Protein AF-A0AAU5CAJ8-F1 (afdb_monomer)

Mean predicted aligned error: 15.19 Å

Foldseek 3Di:
DDDPDDDPPPPPPDPDDDDDPVCVVVVVVVPCVPCVVPNVVVVVVVCVVVVVVVVVVVVVVVVVVVVVVVVVVVVVVDDDDDDPCPVPPPPVPVDPDPCVLVVVLVVLLVVLQVVLQVQLLVCQVVCLVVVQVVQVVVCVVVVHDRDDDPCSVCSSVVSNVVSNVVSNVVSNVVSPQDPVNVVVD

Sequence (185 aa):
MVRLRRGRHNARSIPVTRFSVRDVPAESSAGMPQRPARSLPTSMGTVLGVGTFVAVLGLTSTASSQTDKRFSALSATEVTIEDVARDHNEFGDLAFPADGEQARGRHITTQFLTESATLGALGGLVGTSLGAPTVVGVAIARDWTPVIHSMTVTTPAIGLATGLPAGLYPAWRASRITPVEALRR

Radius of gyration: 33.34 Å; Cα contacts (8 Å, |Δi|>4): 72; chains: 1; bounding box: 119×42×75 Å

Secondary structure (DSSP, 8-state):
--------------------TTTHHHHHHHHTTS-HHHHHHHHHHHHHHHHHHHHHHHHHHHHHHHHHHHHHHHHTT-------GGG--S-TT-PPPTTHHHHHHHHHHHHHHHHHHHHHHHHHHHHHHHHHHHHHHHHHHTT------GGGGGHHHHHHHHH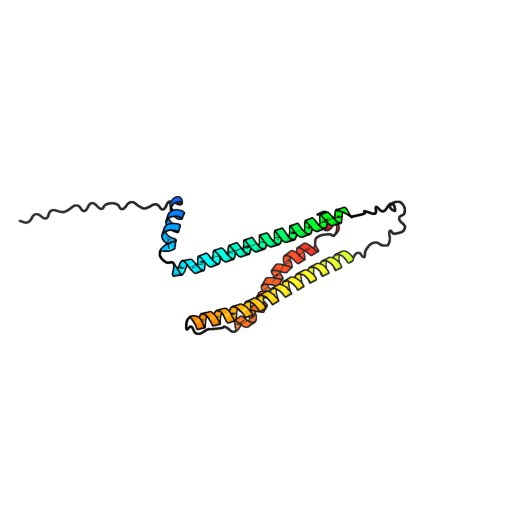HHHHHHHHHHHTT--HHHHH--

Structure (mmCIF, N/CA/C/O backbone):
data_AF-A0AAU5CAJ8-F1
#
_entry.id   AF-A0AAU5CAJ8-F1
#
loop_
_atom_site.group_PDB
_atom_site.id
_atom_site.type_symbol
_atom_site.label_atom_id
_atom_site.label_alt_id
_atom_site.label_comp_id
_atom_site.label_asym_id
_atom_site.label_entity_id
_atom_site.label_seq_id
_atom_site.pdbx_PDB_ins_code
_atom_site.Cartn_x
_atom_site.Cartn_y
_atom_site.Cartn_z
_atom_site.occupancy
_atom_site.B_iso_or_equiv
_atom_site.auth_seq_id
_atom_site.auth_comp_id
_atom_site.auth_asym_id
_atom_site.auth_atom_id
_atom_site.pdbx_PDB_model_num
ATOM 1 N N . MET A 1 1 ? 84.388 -21.400 -29.145 1.00 44.56 1 MET A N 1
ATOM 2 C CA . MET A 1 1 ? 84.115 -21.821 -27.752 1.00 44.56 1 MET A CA 1
ATOM 3 C C . MET A 1 1 ? 83.351 -20.684 -27.064 1.00 44.56 1 MET A C 1
ATOM 5 O O . MET A 1 1 ? 83.967 -19.721 -26.635 1.00 44.56 1 MET A O 1
ATOM 9 N N . VAL A 1 2 ? 82.011 -20.705 -27.090 1.00 51.38 2 VAL A N 1
ATOM 10 C CA . VAL A 1 2 ? 81.151 -19.592 -26.625 1.00 51.38 2 VAL A CA 1
ATOM 11 C C . VAL A 1 2 ? 80.458 -20.012 -25.331 1.00 51.38 2 VAL A C 1
ATOM 13 O O . VAL A 1 2 ? 79.707 -20.983 -25.302 1.00 51.38 2 VAL A O 1
ATOM 16 N N . ARG A 1 3 ? 80.760 -19.310 -24.236 1.00 50.97 3 ARG A N 1
ATOM 17 C CA . ARG A 1 3 ? 80.285 -19.618 -22.882 1.00 50.97 3 ARG A CA 1
ATOM 18 C C . ARG A 1 3 ? 78.906 -18.976 -22.679 1.00 50.97 3 ARG A C 1
ATOM 20 O O . ARG A 1 3 ? 78.813 -17.780 -22.419 1.00 50.97 3 ARG A O 1
ATOM 27 N N . LEU A 1 4 ? 77.832 -19.758 -22.812 1.00 59.97 4 LEU A N 1
ATOM 28 C CA . LEU A 1 4 ? 76.469 -19.307 -22.507 1.00 59.97 4 LEU A CA 1
ATOM 29 C C . LEU A 1 4 ? 76.320 -19.081 -20.996 1.00 59.97 4 LEU A C 1
ATOM 31 O O . LEU A 1 4 ? 76.239 -20.015 -20.197 1.00 59.97 4 LEU A O 1
ATOM 35 N N . ARG A 1 5 ? 76.299 -17.809 -20.601 1.00 59.56 5 ARG A N 1
ATOM 36 C CA . ARG A 1 5 ? 76.029 -17.350 -19.238 1.00 59.56 5 ARG A CA 1
ATOM 37 C C . ARG A 1 5 ? 74.528 -17.499 -18.963 1.00 59.56 5 ARG A C 1
ATOM 39 O O . ARG A 1 5 ? 73.734 -16.654 -19.361 1.00 59.56 5 ARG A O 1
ATOM 46 N N . ARG A 1 6 ? 74.139 -18.587 -18.289 1.00 59.56 6 ARG A N 1
ATOM 47 C CA . ARG A 1 6 ? 72.779 -18.805 -17.760 1.00 59.56 6 ARG A CA 1
ATOM 48 C C . ARG A 1 6 ? 72.435 -17.684 -16.772 1.00 59.56 6 ARG A C 1
ATOM 50 O O . ARG A 1 6 ? 72.898 -17.685 -15.633 1.00 59.56 6 ARG A O 1
ATOM 57 N N . GLY A 1 7 ? 71.637 -16.717 -17.217 1.00 55.34 7 GLY A N 1
ATOM 58 C CA . GLY A 1 7 ? 71.008 -15.735 -16.343 1.00 55.34 7 GLY A CA 1
ATOM 59 C C . GLY A 1 7 ? 69.962 -16.426 -15.473 1.00 55.34 7 GLY A C 1
ATOM 60 O O . GLY A 1 7 ? 68.954 -16.911 -15.978 1.00 55.34 7 GLY A O 1
ATOM 61 N N . ARG A 1 8 ? 70.207 -16.496 -14.160 1.00 59.31 8 ARG A N 1
ATOM 62 C CA . ARG A 1 8 ? 69.175 -16.820 -13.166 1.00 59.31 8 ARG A CA 1
ATOM 63 C C . ARG A 1 8 ? 68.131 -15.705 -13.206 1.00 59.31 8 ARG A C 1
ATOM 65 O O . ARG A 1 8 ? 68.345 -14.645 -12.624 1.00 59.31 8 ARG A O 1
ATOM 72 N N . HIS A 1 9 ? 67.013 -15.937 -13.886 1.00 58.59 9 HIS A N 1
ATOM 73 C CA . HIS A 1 9 ? 65.816 -15.129 -13.693 1.00 58.59 9 HIS A CA 1
ATOM 74 C C . HIS A 1 9 ? 65.295 -15.410 -12.281 1.00 58.59 9 HIS A C 1
ATOM 76 O O . HIS A 1 9 ? 64.652 -16.425 -12.029 1.00 58.59 9 HIS A O 1
ATOM 82 N N . ASN A 1 10 ? 65.635 -14.527 -11.339 1.00 59.72 10 ASN A N 1
ATOM 83 C CA . ASN A 1 10 ? 64.954 -14.443 -10.053 1.00 59.72 10 ASN A CA 1
ATOM 84 C C . ASN A 1 10 ? 63.473 -14.178 -10.347 1.00 59.72 10 ASN A C 1
ATOM 86 O O . ASN A 1 10 ? 63.112 -13.066 -10.737 1.00 59.72 10 ASN A O 1
ATOM 90 N N . ALA A 1 11 ? 62.630 -15.195 -10.182 1.00 63.66 11 ALA A N 1
ATOM 91 C CA . ALA A 1 11 ? 61.189 -15.021 -10.128 1.00 63.66 11 ALA A CA 1
ATOM 92 C C . ALA A 1 11 ? 60.887 -14.129 -8.915 1.00 63.66 11 ALA A C 1
ATOM 94 O O . ALA A 1 11 ? 60.880 -14.593 -7.777 1.00 63.66 11 ALA A O 1
ATOM 95 N N . ARG A 1 12 ? 60.735 -12.818 -9.144 1.00 64.44 12 ARG A N 1
ATOM 96 C CA . ARG A 1 12 ? 60.219 -11.896 -8.130 1.00 64.44 12 ARG A CA 1
ATOM 97 C C . ARG A 1 12 ? 58.804 -12.365 -7.809 1.00 64.44 12 ARG A C 1
ATOM 99 O O . ARG A 1 12 ? 57.924 -12.276 -8.661 1.00 64.44 12 ARG A O 1
ATOM 106 N N . SER A 1 13 ? 58.609 -12.906 -6.613 1.00 64.56 13 SER A N 1
ATOM 107 C CA . SER A 1 13 ? 57.291 -13.216 -6.078 1.00 64.56 13 SER A CA 1
ATOM 108 C C . SER A 1 13 ? 56.479 -11.923 -6.034 1.00 64.56 13 SER A C 1
ATOM 110 O O . SER A 1 13 ? 56.828 -10.976 -5.330 1.00 64.56 13 SER A O 1
ATOM 112 N N . ILE A 1 14 ? 55.423 -11.855 -6.840 1.00 69.06 14 ILE A N 1
ATOM 113 C CA . ILE A 1 14 ? 54.468 -10.749 -6.791 1.00 69.06 14 ILE A CA 1
ATOM 114 C C . ILE A 1 14 ? 53.755 -10.869 -5.434 1.00 69.06 14 ILE A C 1
ATOM 116 O O . ILE A 1 14 ? 53.220 -11.944 -5.143 1.00 69.06 14 ILE A O 1
ATOM 120 N N . PRO A 1 15 ? 53.787 -9.841 -4.567 1.00 70.94 15 PRO A N 1
ATOM 121 C CA . PRO A 1 15 ? 53.103 -9.903 -3.283 1.00 70.94 15 PRO A CA 1
ATOM 122 C C . PRO A 1 15 ? 51.604 -10.111 -3.516 1.00 70.94 15 PRO A C 1
ATOM 124 O O . PRO A 1 15 ? 50.990 -9.439 -4.341 1.00 70.94 15 PRO A O 1
ATOM 127 N N . VAL A 1 16 ? 51.022 -11.076 -2.805 1.00 70.69 16 VAL A N 1
ATOM 128 C CA . VAL A 1 16 ? 49.598 -11.408 -2.907 1.00 70.69 16 VAL A CA 1
ATOM 129 C C . VAL A 1 16 ? 48.808 -10.275 -2.251 1.00 70.69 16 VAL A C 1
ATOM 131 O O . VAL A 1 16 ? 48.812 -10.154 -1.025 1.00 70.69 16 VAL A O 1
ATOM 134 N N . THR A 1 17 ? 48.178 -9.412 -3.050 1.00 74.00 17 THR A N 1
ATOM 135 C CA . THR A 1 17 ? 47.371 -8.294 -2.546 1.00 74.00 17 THR A CA 1
ATOM 136 C C . THR A 1 17 ? 46.183 -8.846 -1.764 1.00 74.00 17 THR A C 1
ATOM 138 O O . THR A 1 17 ? 45.262 -9.429 -2.333 1.00 74.00 17 THR A O 1
ATOM 141 N N . ARG A 1 18 ? 46.210 -8.698 -0.438 1.00 79.19 18 ARG A N 1
ATOM 142 C CA . ARG A 1 18 ? 45.073 -9.032 0.420 1.00 79.19 18 ARG A CA 1
ATOM 143 C C . ARG A 1 18 ? 44.169 -7.809 0.469 1.00 79.19 18 ARG A C 1
ATOM 145 O O . ARG A 1 18 ? 44.523 -6.834 1.119 1.00 79.19 18 ARG A O 1
ATOM 152 N N . PHE A 1 19 ? 43.035 -7.864 -0.228 1.00 68.81 19 PHE A N 1
ATOM 153 C CA . PHE A 1 19 ? 41.982 -6.855 -0.108 1.00 68.81 19 PHE A CA 1
ATOM 154 C C . PHE A 1 19 ? 41.551 -6.770 1.360 1.00 68.81 19 PHE A C 1
ATOM 156 O O . PHE A 1 19 ? 40.964 -7.715 1.896 1.00 68.81 19 PHE A O 1
ATOM 163 N N . SER A 1 20 ? 41.882 -5.669 2.031 1.00 81.75 20 SER A N 1
ATOM 164 C CA . SER A 1 20 ? 41.372 -5.401 3.369 1.00 81.75 20 SER A CA 1
ATOM 165 C C . SER A 1 20 ? 39.963 -4.839 3.242 1.00 81.75 20 SER A C 1
ATOM 167 O O . SER A 1 20 ? 39.689 -4.002 2.385 1.00 81.75 20 SER A O 1
ATOM 169 N N . VAL A 1 21 ? 39.058 -5.240 4.136 1.00 81.56 21 VAL A N 1
ATOM 170 C CA . VAL A 1 21 ? 37.679 -4.710 4.176 1.00 81.56 21 VAL A CA 1
ATOM 171 C C . VAL A 1 21 ? 37.672 -3.183 4.368 1.00 81.56 21 VAL A C 1
ATOM 173 O O . VAL A 1 21 ? 36.720 -2.502 4.002 1.00 81.56 21 VAL A O 1
ATOM 176 N N . ARG A 1 22 ? 38.769 -2.635 4.906 1.00 82.12 22 ARG A N 1
ATOM 177 C CA . ARG A 1 22 ? 38.989 -1.197 5.097 1.00 82.12 22 ARG A CA 1
ATOM 178 C C . ARG A 1 22 ? 39.313 -0.439 3.808 1.00 82.12 22 ARG A C 1
ATOM 180 O O . ARG A 1 22 ? 39.120 0.770 3.788 1.00 82.12 22 ARG A O 1
ATOM 187 N N . ASP A 1 23 ? 39.741 -1.127 2.753 1.00 83.06 23 ASP A N 1
ATOM 188 C CA . ASP A 1 23 ? 40.10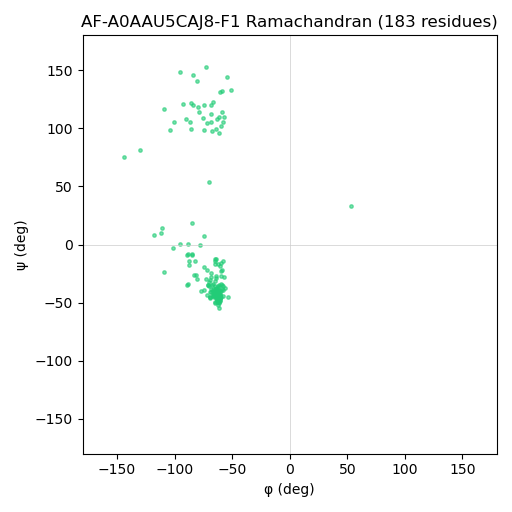4 -0.499 1.476 1.00 83.06 23 ASP A CA 1
ATOM 189 C C . ASP A 1 23 ? 38.879 -0.346 0.559 1.00 83.06 23 ASP A C 1
ATOM 191 O O . ASP A 1 23 ? 38.863 0.486 -0.344 1.00 83.06 23 ASP A O 1
ATOM 195 N N . VAL A 1 24 ? 37.803 -1.089 0.846 1.00 83.19 24 VAL A N 1
ATOM 196 C CA . VAL A 1 24 ? 36.552 -1.104 0.072 1.00 83.19 24 VAL A CA 1
ATOM 197 C C . VAL A 1 24 ? 35.947 0.294 -0.135 1.00 83.19 24 VAL A C 1
ATOM 199 O O . VAL A 1 24 ? 35.573 0.593 -1.271 1.00 83.19 24 VAL A O 1
ATOM 202 N N . PRO A 1 25 ? 35.847 1.187 0.873 1.00 82.69 25 PRO A N 1
ATOM 203 C CA . PRO A 1 25 ? 35.251 2.512 0.676 1.00 82.69 25 PRO A CA 1
ATOM 204 C C . PRO A 1 25 ? 36.111 3.420 -0.216 1.00 82.69 25 PRO A C 1
ATOM 206 O O . PRO A 1 25 ? 35.589 4.161 -1.054 1.00 82.69 25 PRO A O 1
ATOM 209 N N . ALA A 1 26 ? 37.435 3.343 -0.062 1.00 79.12 26 ALA A N 1
ATOM 210 C CA . ALA A 1 26 ? 38.382 4.127 -0.849 1.00 79.12 26 ALA A CA 1
ATOM 211 C C . ALA A 1 26 ? 38.394 3.661 -2.315 1.00 79.12 26 ALA A C 1
ATOM 213 O O . ALA A 1 26 ? 38.260 4.480 -3.221 1.00 79.12 26 ALA A O 1
ATOM 214 N N . GLU A 1 27 ? 38.430 2.348 -2.548 1.00 79.44 27 GLU A N 1
ATOM 215 C CA . GLU A 1 27 ? 38.362 1.750 -3.887 1.00 79.44 27 GLU A CA 1
ATOM 216 C C . GLU A 1 27 ? 37.016 2.056 -4.581 1.00 79.44 27 GLU A C 1
ATOM 218 O O . GLU A 1 27 ? 36.973 2.427 -5.756 1.00 79.44 27 GLU A O 1
ATOM 223 N N . SER A 1 28 ? 35.902 1.981 -3.840 1.00 76.50 28 SER A N 1
ATOM 224 C CA . SER A 1 28 ? 34.553 2.244 -4.372 1.00 76.50 28 SER A CA 1
ATOM 225 C C . SER A 1 28 ? 34.370 3.702 -4.805 1.00 76.50 28 SER A C 1
ATOM 227 O O . SER A 1 28 ? 33.784 3.968 -5.855 1.00 76.50 28 SER A O 1
ATOM 229 N N . SER A 1 29 ? 34.892 4.653 -4.022 1.00 74.88 29 SER A N 1
ATOM 230 C CA . SER A 1 29 ? 34.835 6.085 -4.355 1.00 74.88 29 SER A CA 1
ATOM 231 C C . SER A 1 29 ? 35.755 6.456 -5.522 1.00 74.88 29 SER A C 1
ATOM 233 O O . SER A 1 29 ? 35.377 7.279 -6.357 1.00 74.88 29 SER A O 1
ATOM 235 N N . ALA A 1 30 ? 36.913 5.799 -5.640 1.00 74.12 30 ALA A N 1
ATOM 236 C CA . ALA A 1 30 ? 37.851 6.001 -6.741 1.00 74.12 30 ALA A CA 1
ATOM 237 C C . ALA A 1 30 ? 37.370 5.395 -8.078 1.00 74.12 30 ALA A C 1
ATOM 239 O O . ALA A 1 30 ? 37.698 5.923 -9.144 1.00 74.12 30 ALA A O 1
ATOM 240 N N . GLY A 1 31 ? 36.578 4.316 -8.047 1.00 66.56 31 GLY A N 1
ATOM 241 C CA . GLY A 1 31 ? 36.029 3.664 -9.246 1.00 66.56 31 GLY A CA 1
ATOM 242 C C . GLY A 1 31 ? 34.771 4.329 -9.827 1.00 66.56 31 GLY A C 1
ATOM 243 O O . GLY A 1 31 ? 34.526 4.253 -11.034 1.00 66.56 31 GLY A O 1
ATOM 244 N N . MET A 1 32 ? 33.991 5.031 -8.997 1.00 69.12 32 MET A N 1
ATOM 245 C CA . MET A 1 32 ? 32.704 5.647 -9.364 1.00 69.12 32 MET A CA 1
ATOM 246 C C . MET A 1 32 ? 32.742 6.627 -10.567 1.00 69.12 32 MET A C 1
ATOM 248 O O . MET A 1 32 ? 31.792 6.614 -11.359 1.00 69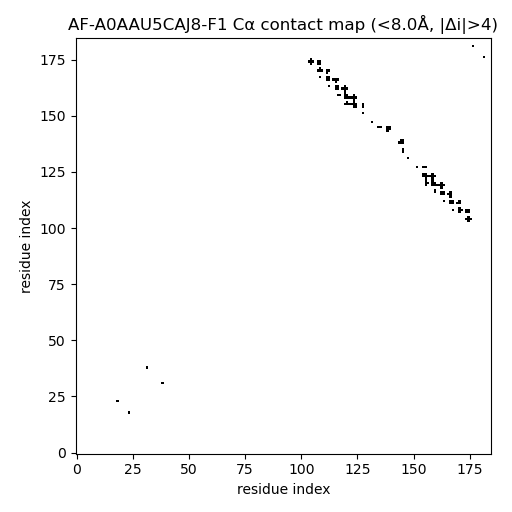.12 32 MET A O 1
ATOM 252 N N . PRO A 1 33 ? 33.795 7.454 -10.771 1.00 71.38 33 PRO A N 1
ATOM 253 C CA . PRO A 1 33 ? 33.840 8.412 -11.875 1.00 71.38 33 PRO A CA 1
ATOM 254 C C . PRO A 1 33 ? 34.348 7.832 -13.203 1.00 71.38 33 PRO A C 1
ATOM 256 O O . PRO A 1 33 ? 34.248 8.502 -14.228 1.00 71.38 33 PRO A O 1
ATOM 259 N N . GLN A 1 34 ? 34.870 6.600 -13.238 1.00 73.81 34 GLN A N 1
ATOM 260 C CA . GLN A 1 34 ? 35.554 6.084 -14.434 1.00 73.81 34 GLN A CA 1
ATOM 261 C C . GLN A 1 34 ? 34.605 5.759 -15.605 1.00 73.81 34 GLN A C 1
ATOM 263 O O . GLN A 1 34 ? 35.049 5.722 -16.753 1.00 73.81 34 GLN A O 1
ATOM 268 N N . ARG A 1 35 ? 33.303 5.525 -15.355 1.00 71.38 35 ARG A N 1
ATOM 269 C CA . ARG A 1 35 ? 32.281 5.262 -16.397 1.00 71.38 35 ARG A CA 1
ATOM 270 C C . ARG A 1 35 ? 30.910 5.877 -16.036 1.00 71.38 35 ARG A C 1
ATOM 272 O O . ARG A 1 35 ? 29.985 5.142 -15.681 1.00 71.38 35 ARG A O 1
ATOM 279 N N . PRO A 1 36 ? 30.745 7.209 -16.168 1.00 70.25 36 PRO A N 1
ATOM 280 C CA . PRO A 1 36 ? 29.585 7.952 -15.650 1.00 70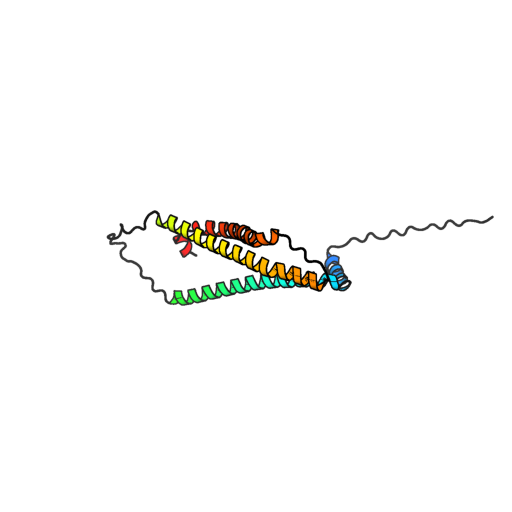.25 36 PRO A CA 1
ATOM 281 C C . PRO A 1 36 ? 28.250 7.565 -16.304 1.00 70.25 36 PRO A C 1
ATOM 283 O O . PRO A 1 36 ? 27.200 7.626 -15.671 1.00 70.25 36 PRO A O 1
ATOM 286 N N . ALA A 1 37 ? 28.277 7.087 -17.550 1.00 77.69 37 ALA A N 1
ATOM 287 C CA . ALA A 1 37 ? 27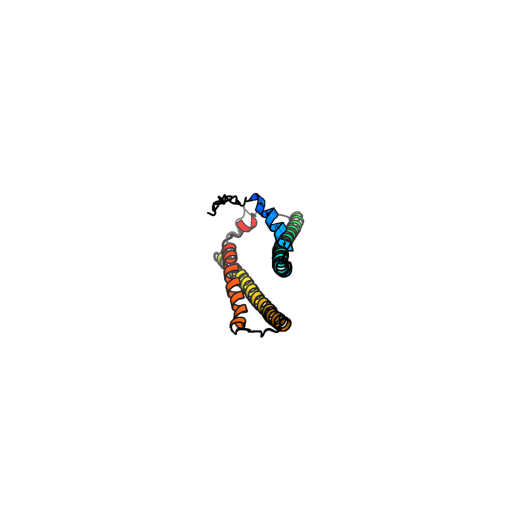.068 6.728 -18.291 1.00 77.69 37 ALA A CA 1
ATOM 288 C C . ALA A 1 37 ? 26.284 5.537 -17.696 1.00 77.69 37 ALA A C 1
ATOM 290 O O . ALA A 1 37 ? 25.123 5.349 -18.049 1.00 77.69 37 ALA A O 1
ATOM 291 N N . ARG A 1 38 ? 26.889 4.721 -16.815 1.00 72.44 38 ARG A N 1
ATOM 292 C CA . ARG A 1 38 ? 26.227 3.550 -16.197 1.00 72.44 38 ARG A CA 1
ATOM 293 C C . ARG A 1 38 ? 25.914 3.716 -14.710 1.00 72.44 38 ARG A C 1
ATOM 295 O O . ARG A 1 38 ? 25.019 3.039 -14.220 1.00 72.44 38 ARG A O 1
ATOM 302 N N . SER A 1 39 ? 26.619 4.592 -13.995 1.00 80.62 39 SER A N 1
ATOM 303 C CA . SER A 1 39 ? 26.399 4.823 -12.560 1.00 80.62 39 SER A CA 1
ATOM 304 C C . SER A 1 39 ? 25.257 5.805 -12.277 1.00 80.62 39 SER A C 1
ATOM 306 O O . SER A 1 39 ? 24.619 5.690 -11.233 1.00 80.62 39 SER A O 1
ATOM 308 N N . LEU A 1 40 ? 24.958 6.715 -13.213 1.00 84.00 40 LEU A N 1
ATOM 309 C CA . LEU A 1 40 ? 23.907 7.732 -13.067 1.00 84.00 40 LEU A CA 1
ATOM 310 C C . LEU A 1 40 ? 22.484 7.165 -12.889 1.00 84.00 40 LEU A C 1
ATOM 312 O O . LEU A 1 40 ? 21.791 7.613 -11.977 1.00 84.00 40 LEU A O 1
ATOM 316 N N . PRO A 1 41 ? 22.016 6.177 -13.680 1.00 85.12 41 PRO A N 1
ATOM 317 C CA . PRO A 1 41 ? 20.661 5.646 -13.508 1.00 85.12 41 PRO A CA 1
ATOM 318 C C . PRO A 1 41 ? 20.474 4.937 -12.161 1.00 85.12 41 PRO A C 1
ATOM 320 O O . PRO A 1 41 ? 19.438 5.085 -11.515 1.00 85.12 41 PRO A O 1
ATOM 323 N N . THR A 1 42 ? 21.494 4.204 -11.707 1.00 85.00 42 THR A N 1
ATOM 324 C CA . THR A 1 42 ? 21.452 3.465 -10.440 1.00 85.00 42 THR A CA 1
ATOM 325 C C . THR A 1 42 ? 21.507 4.402 -9.239 1.00 85.00 42 THR A C 1
ATOM 327 O O . THR A 1 42 ? 20.732 4.224 -8.303 1.00 85.00 42 THR A O 1
ATOM 330 N N . SER A 1 43 ? 22.372 5.425 -9.254 1.00 87.88 43 SER A N 1
ATOM 331 C CA . SER A 1 43 ? 22.435 6.392 -8.151 1.00 87.88 43 SER A CA 1
ATOM 332 C C . SER A 1 43 ? 21.134 7.185 -8.030 1.00 87.88 43 SER A C 1
ATOM 334 O O . SER A 1 43 ? 20.627 7.352 -6.922 1.00 87.88 43 SER A O 1
ATOM 336 N N . MET A 1 44 ? 20.546 7.597 -9.156 1.00 91.00 44 MET A N 1
ATOM 337 C CA . MET A 1 44 ? 19.274 8.317 -9.168 1.00 91.00 44 MET A CA 1
ATOM 338 C C . MET A 1 44 ? 18.121 7.443 -8.660 1.00 91.00 44 MET A C 1
ATOM 340 O O . MET A 1 44 ? 17.310 7.912 -7.865 1.00 91.00 44 MET A O 1
ATOM 344 N N . GLY A 1 45 ? 18.086 6.162 -9.040 1.00 90.69 45 GLY A N 1
ATOM 345 C CA . GLY A 1 45 ? 17.105 5.201 -8.532 1.00 90.69 45 GLY A CA 1
ATOM 346 C C . GLY A 1 45 ? 17.180 5.021 -7.014 1.00 90.69 45 GLY A C 1
ATOM 347 O O . GLY A 1 45 ? 16.155 5.087 -6.339 1.00 90.69 45 GLY A O 1
ATOM 348 N N . THR A 1 46 ? 18.385 4.865 -6.457 1.00 91.75 46 THR A N 1
ATOM 349 C CA . THR A 1 46 ? 18.569 4.722 -5.003 1.00 91.75 46 THR A CA 1
ATOM 350 C C . THR A 1 46 ? 18.183 5.997 -4.256 1.00 91.75 46 THR A C 1
ATOM 352 O O . THR A 1 46 ? 17.511 5.923 -3.229 1.00 91.75 46 THR A O 1
ATOM 355 N N . VAL A 1 47 ? 18.560 7.171 -4.775 1.00 94.38 47 VAL A N 1
ATOM 356 C CA . VAL A 1 47 ? 18.213 8.463 -4.161 1.00 94.38 47 VAL A CA 1
ATOM 357 C C . VAL A 1 47 ? 16.703 8.684 -4.169 1.00 94.38 47 VAL A C 1
ATOM 359 O O . VAL A 1 47 ? 16.143 9.034 -3.132 1.00 94.38 47 VAL A O 1
ATOM 362 N N . LEU A 1 48 ? 16.033 8.435 -5.298 1.00 93.88 48 LEU A N 1
ATOM 363 C CA . LEU A 1 48 ? 14.578 8.557 -5.384 1.00 93.88 48 LEU A CA 1
ATOM 364 C C . LEU A 1 48 ? 13.883 7.533 -4.482 1.00 93.88 48 LEU A C 1
ATOM 366 O O . LEU A 1 48 ? 12.992 7.909 -3.732 1.00 93.88 48 LEU A O 1
ATOM 370 N N . GLY A 1 49 ? 14.327 6.274 -4.472 1.00 92.44 49 GLY A N 1
ATOM 371 C CA . GLY A 1 49 ? 13.736 5.231 -3.630 1.00 92.44 49 GLY A CA 1
ATOM 372 C C . GLY A 1 49 ? 13.838 5.540 -2.134 1.00 92.44 49 GLY A C 1
ATOM 373 O O . GLY A 1 49 ? 12.830 5.521 -1.425 1.00 92.44 49 GLY A O 1
ATOM 374 N N . VAL A 1 50 ? 15.039 5.882 -1.655 1.00 94.81 50 VAL A N 1
ATOM 375 C CA . VAL A 1 50 ? 15.256 6.249 -0.245 1.00 94.81 50 VAL A CA 1
ATOM 376 C C . VAL A 1 50 ? 14.522 7.548 0.094 1.00 94.81 50 VAL A C 1
ATOM 378 O O . VAL A 1 50 ? 13.879 7.627 1.139 1.00 94.81 50 VAL A O 1
ATOM 381 N N . GLY A 1 51 ? 14.558 8.543 -0.797 1.00 94.75 51 GLY A N 1
ATOM 382 C CA . GLY A 1 51 ? 13.861 9.815 -0.617 1.00 94.75 51 GLY A CA 1
ATOM 383 C C . GLY A 1 51 ? 12.347 9.644 -0.493 1.00 94.75 51 GLY A C 1
ATOM 384 O O . GLY A 1 51 ? 11.752 10.158 0.453 1.00 94.75 51 GLY A O 1
ATOM 385 N N . THR A 1 52 ? 11.726 8.868 -1.386 1.00 96.75 52 THR A N 1
ATOM 386 C CA . THR A 1 52 ? 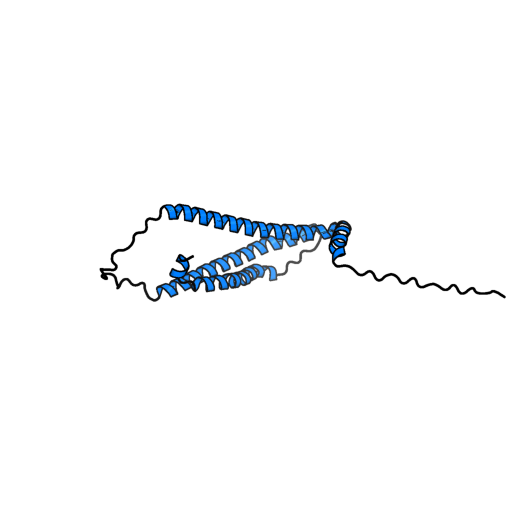10.296 8.540 -1.316 1.00 96.75 52 THR A CA 1
ATOM 387 C C . THR A 1 52 ? 9.959 7.807 -0.020 1.00 96.75 52 THR A C 1
ATOM 389 O O . THR A 1 52 ? 8.980 8.160 0.632 1.00 96.75 52 THR A O 1
ATOM 392 N N . PHE A 1 53 ? 10.774 6.839 0.403 1.00 95.50 53 PHE A N 1
ATOM 393 C CA . PHE A 1 53 ? 10.542 6.108 1.651 1.00 95.50 53 PHE A CA 1
ATOM 394 C C . PHE A 1 53 ? 10.577 7.022 2.884 1.00 95.50 53 PHE A C 1
ATOM 396 O O . PHE A 1 53 ? 9.648 7.015 3.694 1.00 95.50 53 PHE A O 1
ATOM 403 N N . VAL A 1 54 ? 11.617 7.854 3.001 1.00 94.25 54 VAL A N 1
ATOM 404 C CA . VAL A 1 54 ? 11.757 8.815 4.105 1.00 94.25 54 VAL A CA 1
ATOM 405 C C . VAL A 1 54 ? 10.611 9.826 4.093 1.00 94.25 54 VAL A C 1
ATOM 407 O O . VAL A 1 54 ? 10.041 10.103 5.147 1.00 94.25 54 VAL A O 1
ATOM 410 N N . ALA A 1 55 ? 10.228 10.337 2.919 1.00 95.06 55 ALA A N 1
ATOM 411 C CA . ALA A 1 55 ? 9.111 11.266 2.787 1.00 95.06 55 ALA A CA 1
ATOM 412 C C . ALA A 1 55 ? 7.790 10.637 3.244 1.00 95.06 55 ALA A C 1
ATOM 414 O O . ALA A 1 55 ? 7.074 11.254 4.025 1.00 95.06 55 ALA A O 1
ATOM 415 N N . VAL A 1 56 ? 7.486 9.404 2.824 1.00 95.00 56 VAL A N 1
ATOM 416 C CA . VAL A 1 56 ? 6.263 8.690 3.231 1.00 95.00 56 VAL A CA 1
ATOM 417 C C . VAL A 1 56 ? 6.222 8.485 4.747 1.00 95.00 56 VAL A C 1
ATOM 419 O O . VAL A 1 56 ? 5.204 8.787 5.374 1.00 95.00 56 VAL A O 1
ATOM 422 N N . LEU A 1 57 ? 7.322 8.035 5.360 1.00 93.06 57 LEU A N 1
ATOM 423 C CA . LEU A 1 57 ? 7.394 7.865 6.817 1.00 93.06 57 LEU A CA 1
ATOM 424 C C . LEU A 1 57 ? 7.285 9.201 7.570 1.00 93.06 57 LEU A C 1
ATOM 426 O O . LEU A 1 57 ? 6.566 9.298 8.569 1.00 93.06 57 LEU A O 1
ATOM 430 N N . GLY A 1 58 ? 7.957 10.246 7.082 1.00 90.50 58 GLY A N 1
ATOM 431 C CA . GLY A 1 58 ? 7.901 11.594 7.650 1.00 90.50 58 GLY A CA 1
ATOM 432 C C . GLY A 1 58 ? 6.506 12.221 7.558 1.00 90.50 58 GLY A C 1
ATOM 433 O O . GLY A 1 58 ? 6.008 12.772 8.541 1.00 90.50 58 GLY A O 1
ATOM 434 N N . LEU A 1 59 ? 5.831 12.087 6.412 1.00 92.06 59 LEU A N 1
ATOM 435 C CA . LEU A 1 59 ? 4.468 12.593 6.230 1.00 92.06 59 LEU A CA 1
ATOM 436 C C . LEU A 1 59 ? 3.477 11.842 7.124 1.00 92.06 59 LEU A C 1
ATOM 438 O O . LEU A 1 59 ? 2.656 12.468 7.790 1.00 92.06 59 LEU A O 1
ATOM 442 N N . THR A 1 60 ? 3.581 10.511 7.173 1.00 88.06 60 THR A N 1
ATOM 443 C CA . THR A 1 60 ? 2.682 9.654 7.964 1.00 88.06 60 THR A CA 1
ATOM 444 C C . THR A 1 60 ? 2.813 9.942 9.460 1.00 88.06 60 THR A C 1
ATOM 446 O O . THR A 1 60 ? 1.810 10.096 10.160 1.00 88.06 60 THR A O 1
ATOM 449 N N . SER A 1 61 ? 4.046 10.077 9.959 1.00 88.56 61 SER A N 1
ATOM 450 C CA . SER A 1 61 ? 4.302 10.433 11.362 1.00 88.56 61 SER A CA 1
ATOM 451 C C . SER A 1 61 ? 3.803 11.840 11.701 1.00 88.56 61 SER A C 1
ATOM 453 O O . SER A 1 61 ? 3.177 12.038 12.743 1.00 88.56 61 SER A O 1
ATOM 455 N N . THR A 1 62 ? 3.988 12.803 10.795 1.00 90.19 62 THR A N 1
ATOM 456 C CA . THR A 1 62 ? 3.461 14.164 10.966 1.00 90.19 62 THR A CA 1
ATOM 457 C C . THR A 1 62 ? 1.931 14.174 11.002 1.00 90.19 62 THR A C 1
ATOM 459 O O . THR A 1 62 ? 1.343 14.809 11.879 1.00 90.19 62 THR A O 1
ATOM 462 N N . ALA A 1 63 ? 1.274 13.449 10.092 1.00 84.38 63 ALA A N 1
ATOM 463 C CA . ALA A 1 63 ? -0.183 13.332 10.045 1.00 84.38 63 ALA A CA 1
ATOM 464 C C . ALA A 1 63 ? -0.754 12.699 11.326 1.00 84.38 63 ALA A C 1
ATOM 466 O O . ALA A 1 63 ? -1.756 13.177 11.863 1.00 84.38 63 ALA A O 1
ATOM 467 N N . SER A 1 64 ? -0.073 11.680 11.857 1.00 83.38 64 SER A N 1
ATOM 468 C CA . SER A 1 64 ? -0.440 11.041 13.127 1.00 83.38 64 SER A CA 1
ATOM 469 C C . SER A 1 64 ? -0.328 12.034 14.293 1.00 83.38 64 SER A C 1
ATOM 471 O O . SER A 1 64 ? -1.297 12.251 15.011 1.00 83.38 64 SER A O 1
ATOM 473 N N . SER A 1 65 ? 0.787 12.769 14.398 1.00 83.62 65 SER A N 1
ATOM 474 C CA . SER A 1 65 ? 0.974 13.771 15.462 1.00 83.62 65 SER A CA 1
ATOM 475 C C . SER A 1 65 ? -0.055 14.911 15.420 1.00 83.62 65 SER A C 1
ATOM 477 O O . SER A 1 65 ? -0.472 15.411 16.464 1.00 83.62 65 SER A O 1
ATOM 479 N N . GLN A 1 66 ? -0.486 15.335 14.227 1.00 89.38 66 GLN A N 1
ATOM 480 C CA . GLN A 1 66 ? -1.546 16.343 14.090 1.00 89.38 66 GLN A CA 1
ATOM 481 C C . GLN A 1 66 ? -2.907 15.823 14.556 1.00 89.38 66 GLN A C 1
ATOM 483 O O . GLN A 1 66 ? -3.705 16.582 15.107 1.00 89.38 66 GLN A O 1
ATOM 488 N N . THR A 1 67 ? -3.157 14.536 14.336 1.00 84.44 67 THR A N 1
ATOM 489 C CA . THR A 1 67 ? -4.364 13.853 14.794 1.00 84.44 67 THR A CA 1
ATOM 490 C C . THR A 1 67 ? -4.387 13.815 16.324 1.00 84.44 67 THR A C 1
ATOM 492 O O . THR A 1 67 ? -5.338 14.311 16.926 1.00 84.44 67 THR A O 1
ATOM 495 N N . ASP A 1 68 ? -3.288 13.394 16.953 1.00 83.69 68 ASP A N 1
ATOM 496 C CA . ASP A 1 68 ? -3.163 13.328 18.416 1.00 83.69 68 ASP A CA 1
ATOM 497 C C . ASP A 1 68 ? -3.318 14.702 19.085 1.00 83.69 68 ASP A C 1
ATOM 499 O O . ASP A 1 68 ? -4.055 14.853 20.058 1.00 83.69 68 ASP A O 1
ATOM 503 N N . LYS A 1 69 ? -2.684 15.746 18.530 1.00 79.25 69 LYS A N 1
ATOM 504 C CA . LYS A 1 69 ? -2.783 17.116 19.069 1.00 79.25 69 LYS A CA 1
ATOM 505 C C . LYS A 1 69 ? -4.212 17.655 19.052 1.00 79.25 69 LYS A C 1
ATOM 507 O O . LYS A 1 69 ? -4.616 18.339 19.992 1.00 79.25 69 LYS A O 1
ATOM 512 N N . ARG A 1 70 ? -4.974 17.364 17.991 1.00 79.31 70 ARG A N 1
ATOM 513 C CA . ARG A 1 70 ? -6.391 17.751 17.902 1.00 79.31 70 ARG A CA 1
ATOM 514 C C . ARG A 1 70 ? -7.230 17.001 18.927 1.00 79.31 70 ARG A C 1
ATOM 516 O O . ARG A 1 70 ? -8.072 17.623 19.564 1.00 79.31 70 ARG A O 1
ATOM 523 N N . PHE A 1 71 ? -6.978 15.708 19.117 1.00 83.44 71 PHE A N 1
ATOM 524 C CA . PHE A 1 71 ? -7.686 14.920 20.122 1.00 83.44 71 PHE A CA 1
ATOM 525 C C . PHE A 1 71 ? -7.387 15.391 21.547 1.00 83.44 71 PHE A C 1
ATOM 527 O O . PHE A 1 71 ? -8.331 15.609 22.297 1.00 83.44 71 PHE A O 1
ATOM 534 N N . SER A 1 72 ? -6.129 15.685 21.899 1.00 81.06 72 SER A N 1
ATOM 535 C CA . SER A 1 72 ? -5.810 16.275 23.211 1.00 81.06 72 SER A CA 1
ATOM 536 C C . SER A 1 72 ? -6.528 17.603 23.461 1.00 81.06 72 SER A C 1
ATOM 538 O O . SER A 1 72 ? -6.984 17.850 24.574 1.00 81.06 72 SER A O 1
ATOM 540 N N . ALA A 1 73 ? -6.648 18.455 22.438 1.00 78.25 73 ALA A N 1
ATOM 541 C CA . ALA A 1 73 ? -7.374 19.716 22.566 1.00 78.25 73 ALA A CA 1
ATOM 542 C C . ALA A 1 73 ? -8.886 19.505 22.779 1.00 78.25 73 ALA A C 1
ATOM 544 O O . ALA A 1 73 ? -9.508 20.269 23.512 1.00 78.25 73 ALA A O 1
ATOM 545 N N . LEU A 1 74 ? -9.473 18.467 22.171 1.00 78.56 74 LEU A N 1
ATOM 546 C CA . LEU A 1 74 ? -10.892 18.132 22.325 1.00 78.56 74 LEU A CA 1
ATOM 547 C C . LEU A 1 74 ? -11.190 17.436 23.662 1.00 78.56 74 LEU A C 1
ATOM 549 O O . LEU A 1 74 ? -12.174 17.793 24.305 1.00 78.56 74 LEU A O 1
ATOM 553 N N . SER A 1 75 ? -10.323 16.529 24.130 1.00 74.50 75 SER A N 1
ATOM 554 C CA . SER A 1 75 ? -10.440 15.901 25.459 1.00 74.50 75 SER A CA 1
ATOM 555 C C . SER A 1 75 ? -10.409 16.921 26.599 1.00 74.50 75 SER A C 1
ATOM 557 O O . SER A 1 75 ? -11.030 16.705 27.632 1.00 74.50 75 SER A O 1
ATOM 559 N N . ALA A 1 76 ? -9.763 18.078 26.412 1.00 74.38 76 ALA A N 1
ATOM 560 C CA . ALA A 1 76 ? -9.803 19.169 27.391 1.00 74.38 76 ALA A CA 1
ATOM 561 C C . ALA A 1 76 ? -11.213 19.767 27.601 1.00 74.38 76 ALA A C 1
ATOM 563 O O . ALA A 1 76 ? -11.417 20.523 28.547 1.00 74.38 76 ALA A O 1
ATOM 564 N N . THR A 1 77 ? -12.179 19.435 26.735 1.00 80.25 77 THR A N 1
ATOM 565 C CA . THR A 1 77 ? -13.586 19.873 26.821 1.00 80.25 77 THR A CA 1
ATOM 566 C C . THR A 1 77 ? -14.529 18.704 27.144 1.00 80.25 77 THR A C 1
ATOM 568 O O . THR A 1 77 ? -15.748 18.839 27.053 1.00 80.25 77 THR A O 1
ATOM 571 N N . GLU A 1 78 ? -13.990 17.537 27.499 1.00 80.44 78 GLU A N 1
ATOM 572 C CA . GLU A 1 78 ? -14.794 16.360 27.808 1.00 80.44 78 GLU A CA 1
ATOM 573 C C . GLU A 1 78 ? -15.457 16.502 29.186 1.00 80.44 78 GLU A C 1
ATOM 575 O O . GLU A 1 78 ? -14.792 16.649 30.210 1.00 80.44 78 GLU A O 1
ATOM 580 N N . VAL A 1 79 ? -16.791 16.465 29.204 1.00 79.44 79 VAL A N 1
ATOM 581 C CA . VAL A 1 79 ? -17.602 16.413 30.425 1.00 79.44 79 VAL A CA 1
ATOM 582 C C . VAL A 1 79 ? -18.043 14.968 30.614 1.00 79.44 79 VAL A C 1
ATOM 584 O O . VAL A 1 79 ? -18.909 14.478 29.890 1.00 79.44 79 VAL A O 1
ATOM 587 N N . THR A 1 80 ? -17.429 14.269 31.565 1.00 76.44 80 THR A N 1
ATOM 588 C CA . THR A 1 80 ? -17.781 12.882 31.879 1.00 76.44 80 THR A CA 1
ATOM 589 C C . THR A 1 80 ? -19.030 12.864 32.757 1.00 76.44 80 THR A C 1
ATOM 591 O O . THR A 1 80 ? -19.034 13.403 33.862 1.00 76.44 80 THR A O 1
ATOM 594 N N . ILE A 1 81 ? -20.105 12.254 32.260 1.00 77.06 81 ILE A N 1
ATOM 595 C CA . ILE A 1 81 ? -21.315 11.994 33.042 1.00 77.06 81 ILE A CA 1
ATOM 596 C C . ILE A 1 81 ? -21.135 10.616 33.677 1.00 77.06 81 ILE A C 1
ATOM 598 O O . ILE A 1 81 ? -21.150 9.604 32.978 1.00 77.06 81 ILE A O 1
ATOM 602 N N . GLU A 1 82 ? -20.906 10.580 34.987 1.00 77.06 82 GLU A N 1
ATOM 603 C CA . GLU A 1 82 ? -20.863 9.333 35.749 1.00 77.06 82 GLU A CA 1
ATOM 604 C C . GLU A 1 82 ? -22.288 8.939 36.143 1.00 77.06 82 GLU A C 1
ATOM 606 O O . GLU A 1 82 ? -23.008 9.696 36.796 1.00 77.06 82 GLU A O 1
ATOM 611 N N . ASP A 1 83 ? -22.707 7.759 35.692 1.00 63.44 83 ASP A N 1
ATOM 612 C CA . ASP A 1 83 ? -24.023 7.220 35.995 1.00 63.44 83 ASP A CA 1
ATOM 613 C C . ASP A 1 83 ? -24.072 6.705 37.443 1.00 63.44 83 ASP A C 1
ATOM 615 O O . ASP A 1 83 ? -23.473 5.684 37.792 1.00 63.44 83 ASP A O 1
ATOM 619 N N . VAL A 1 84 ? -24.803 7.426 38.293 1.00 66.75 84 VAL A N 1
ATOM 620 C CA . VAL A 1 84 ? -25.085 7.058 39.689 1.00 66.75 84 VAL A CA 1
ATOM 621 C C . VAL A 1 84 ? -26.180 5.984 39.811 1.00 66.75 84 VAL A C 1
ATOM 623 O O . VAL A 1 84 ? -26.471 5.537 40.920 1.00 66.75 84 VAL A O 1
ATOM 626 N N . ALA A 1 85 ? -26.767 5.508 38.705 1.00 58.09 85 ALA A N 1
ATOM 627 C CA . ALA A 1 85 ? -27.872 4.546 38.714 1.00 58.09 85 ALA A CA 1
ATOM 628 C C . ALA A 1 85 ? -27.480 3.095 39.049 1.00 58.09 85 ALA A C 1
ATOM 630 O O . ALA A 1 85 ? -28.340 2.218 39.004 1.00 58.09 85 ALA A O 1
ATOM 631 N N . ARG A 1 86 ? -26.232 2.804 39.457 1.00 53.41 86 ARG A N 1
ATOM 632 C CA . ARG A 1 86 ? -25.846 1.449 39.916 1.00 53.41 86 ARG A CA 1
ATOM 633 C C . ARG A 1 86 ? -26.663 0.930 41.109 1.00 53.41 86 ARG A C 1
ATOM 635 O O . ARG A 1 86 ? -26.637 -0.271 41.352 1.00 53.41 86 ARG A O 1
ATOM 642 N N . ASP A 1 87 ? -27.415 1.792 41.794 1.00 57.19 87 ASP A N 1
ATOM 643 C CA . ASP A 1 87 ? -28.373 1.386 42.832 1.00 57.19 87 ASP A CA 1
ATOM 644 C C . ASP A 1 87 ? -29.798 1.088 42.313 1.00 57.19 87 ASP A C 1
ATOM 646 O O . ASP A 1 87 ? -30.614 0.559 43.063 1.00 57.19 87 ASP A O 1
ATOM 650 N N . HIS A 1 88 ? -30.124 1.378 41.046 1.00 59.16 88 HIS A N 1
ATOM 651 C CA . HIS A 1 88 ? -31.466 1.190 40.472 1.00 59.16 88 HIS A CA 1
ATOM 652 C C . HIS A 1 88 ? -31.394 0.413 39.144 1.00 59.16 88 HIS A C 1
ATOM 654 O O . HIS A 1 88 ? -31.442 0.977 38.052 1.00 59.16 88 HIS A O 1
ATOM 660 N N . ASN A 1 89 ? -31.294 -0.917 39.243 1.00 56.84 89 ASN A N 1
ATOM 661 C CA . ASN A 1 89 ? -31.288 -1.868 38.118 1.00 56.84 89 ASN A CA 1
ATOM 662 C C . ASN A 1 89 ? -32.664 -1.993 37.411 1.00 56.84 89 ASN A C 1
ATOM 664 O O . ASN A 1 89 ? -33.180 -3.096 37.240 1.00 56.84 89 ASN A O 1
ATOM 668 N N . GLU A 1 90 ? -33.270 -0.890 36.967 1.00 64.56 90 GLU A N 1
ATOM 669 C CA . GLU A 1 90 ? -34.504 -0.929 36.155 1.00 64.56 90 GLU A CA 1
ATOM 670 C C . GLU A 1 90 ? -34.240 -1.191 34.655 1.00 64.56 90 GLU A C 1
ATOM 672 O O . GLU A 1 90 ? -35.155 -1.566 33.928 1.00 64.56 90 GLU A O 1
ATOM 677 N N . PHE A 1 91 ? -32.989 -1.071 34.184 1.00 58.66 91 PHE A N 1
ATOM 678 C CA . PHE A 1 91 ? -32.616 -1.160 32.758 1.00 58.66 91 PHE A CA 1
ATOM 679 C C . PHE A 1 91 ? -31.798 -2.406 32.361 1.00 58.66 91 PHE A C 1
ATOM 681 O O . PHE A 1 91 ? -31.238 -2.453 31.265 1.00 58.66 91 PHE A O 1
ATOM 688 N N . GLY A 1 92 ? -31.726 -3.432 33.218 1.00 57.94 92 GLY A N 1
ATOM 689 C CA . GLY A 1 92 ? -30.890 -4.628 33.001 1.00 57.94 92 GLY A CA 1
ATOM 690 C C . GLY A 1 92 ? -31.195 -5.438 31.730 1.00 57.94 92 GLY A C 1
ATOM 691 O O . GLY A 1 92 ? -30.357 -6.226 31.301 1.00 57.94 92 GLY A O 1
ATOM 692 N N . ASP A 1 93 ? -32.352 -5.211 31.106 1.00 60.44 93 ASP A N 1
ATOM 693 C CA . ASP A 1 93 ? -32.823 -5.934 29.916 1.00 60.44 93 ASP A CA 1
ATOM 694 C C . ASP A 1 93 ? -32.503 -5.220 28.583 1.00 60.44 93 ASP A C 1
ATOM 696 O O . ASP A 1 93 ? -32.814 -5.725 27.508 1.00 60.44 93 ASP A O 1
ATOM 700 N N . LEU A 1 94 ? -31.839 -4.055 28.619 1.00 64.81 94 LEU A N 1
ATOM 701 C CA . LEU A 1 94 ? -31.342 -3.357 27.419 1.00 64.81 94 LEU A CA 1
ATOM 702 C C . LEU A 1 94 ? -29.965 -3.868 26.947 1.00 64.81 94 LEU A C 1
ATOM 704 O O . LEU A 1 94 ? -29.258 -3.174 26.212 1.00 64.81 94 LEU A O 1
ATOM 708 N N . ALA A 1 95 ? -29.554 -5.064 27.377 1.00 66.94 95 ALA A N 1
ATOM 709 C CA . ALA A 1 95 ? -28.284 -5.654 26.977 1.00 66.94 95 ALA A CA 1
ATOM 710 C C . ALA A 1 95 ? -28.215 -5.812 25.448 1.00 66.94 95 ALA A C 1
ATOM 712 O O . ALA A 1 95 ? -29.152 -6.293 24.809 1.00 66.94 95 ALA A O 1
ATOM 713 N N . PHE A 1 96 ? -27.098 -5.380 24.854 1.00 67.31 96 PHE A N 1
ATOM 714 C CA . PHE A 1 96 ? -26.896 -5.441 23.409 1.00 67.31 96 PHE A CA 1
ATOM 715 C C . PHE A 1 96 ? -27.109 -6.869 22.875 1.00 67.31 96 PHE A C 1
ATOM 717 O O . PHE A 1 96 ? -26.718 -7.832 23.541 1.00 67.31 96 PHE A O 1
ATOM 724 N N . PRO A 1 97 ? -27.681 -7.020 21.665 1.00 72.44 97 PRO A N 1
ATOM 725 C CA . PRO A 1 97 ? -27.867 -8.321 21.035 1.00 72.44 97 PRO A CA 1
ATOM 726 C C . PRO A 1 97 ? -26.564 -9.130 21.026 1.00 72.44 97 PRO A C 1
ATOM 728 O O . PRO A 1 97 ? -25.510 -8.610 20.653 1.00 72.44 97 PRO A O 1
ATOM 731 N N . ALA A 1 98 ? -26.630 -10.404 21.423 1.00 71.81 98 ALA A N 1
ATOM 732 C CA . ALA A 1 98 ? -25.455 -11.274 21.547 1.00 71.81 98 ALA A CA 1
ATOM 733 C C . ALA A 1 98 ? -24.689 -11.475 20.219 1.00 71.81 98 ALA A C 1
ATOM 735 O O . ALA A 1 98 ? -23.523 -11.862 20.219 1.00 71.81 98 ALA A O 1
ATOM 736 N N . ASP A 1 99 ? -25.323 -11.197 19.078 1.00 76.88 99 ASP A N 1
ATOM 737 C CA . ASP A 1 99 ? -24.748 -11.250 17.731 1.00 76.88 99 ASP A CA 1
ATOM 738 C C . ASP A 1 99 ? -24.086 -9.933 17.282 1.00 76.88 99 ASP A C 1
ATOM 740 O O . ASP A 1 99 ? -23.394 -9.904 16.256 1.00 76.88 99 ASP A O 1
ATOM 744 N N . GLY A 1 100 ? -24.243 -8.851 18.052 1.00 76.00 100 GLY A N 1
ATOM 745 C CA . GLY A 1 100 ? -23.738 -7.520 17.714 1.00 76.00 100 GLY A CA 1
ATOM 746 C C . GLY A 1 100 ? -22.221 -7.481 17.515 1.00 76.00 100 GLY A C 1
ATOM 747 O O . GLY A 1 100 ? -21.729 -6.845 16.580 1.00 76.00 100 GLY A O 1
ATOM 748 N N . GLU A 1 101 ? -21.465 -8.221 18.327 1.00 75.50 101 GLU A N 1
ATOM 749 C CA . GLU A 1 101 ? -20.004 -8.298 18.206 1.00 75.50 101 GLU A CA 1
ATOM 750 C C . GLU A 1 101 ? -19.571 -8.998 16.910 1.00 75.50 101 GLU A C 1
ATOM 752 O O . GLU A 1 101 ? -18.660 -8.539 16.210 1.00 75.50 101 GLU A O 1
ATOM 757 N N . GLN A 1 102 ? -20.276 -10.065 16.528 1.00 78.06 102 GLN A N 1
ATOM 758 C CA . GLN A 1 102 ? -19.960 -10.843 15.333 1.00 78.06 102 GLN A CA 1
ATOM 759 C C . GLN A 1 102 ? -20.356 -10.109 14.045 1.00 78.06 102 GLN A C 1
ATOM 761 O O . GLN A 1 102 ? -19.596 -10.112 13.067 1.00 78.06 102 GLN A O 1
ATOM 766 N N . ALA A 1 103 ? -21.507 -9.428 14.046 1.00 80.06 103 ALA A N 1
ATOM 767 C CA . ALA A 1 103 ? -21.937 -8.578 12.938 1.00 80.06 103 ALA A CA 1
ATOM 768 C C . ALA A 1 103 ? -20.938 -7.434 12.688 1.00 80.06 103 ALA A C 1
ATOM 770 O O . ALA A 1 103 ? -20.583 -7.149 11.538 1.00 80.06 103 ALA A O 1
ATOM 771 N N . ARG A 1 104 ? -20.418 -6.833 13.765 1.00 82.06 104 ARG A N 1
ATOM 772 C CA . ARG A 1 104 ? -19.452 -5.731 13.705 1.00 82.06 104 ARG A CA 1
ATOM 773 C C . ARG A 1 104 ? -18.087 -6.182 13.186 1.00 82.06 104 ARG A C 1
ATOM 775 O O . ARG A 1 104 ? -17.543 -5.536 12.291 1.00 82.06 104 ARG A O 1
ATOM 782 N N . GLY A 1 105 ? -17.572 -7.317 13.668 1.00 84.06 105 GLY A N 1
ATOM 783 C CA . GLY A 1 105 ? -16.322 -7.901 13.172 1.00 84.06 105 GLY A CA 1
ATOM 784 C C . GLY A 1 105 ? -16.370 -8.184 11.667 1.00 84.06 105 GLY A C 1
ATOM 785 O O . GLY A 1 105 ? -15.454 -7.804 10.936 1.00 84.06 105 GLY A O 1
ATOM 786 N N . ARG A 1 106 ? -17.484 -8.755 11.179 1.00 84.31 106 ARG A N 1
ATOM 787 C CA . ARG A 1 106 ? -17.686 -9.017 9.745 1.00 84.31 106 ARG A CA 1
ATOM 788 C C . ARG A 1 106 ? -17.726 -7.730 8.920 1.00 84.31 106 ARG A C 1
ATOM 790 O O . ARG A 1 106 ? -17.096 -7.693 7.868 1.00 84.31 106 ARG A O 1
ATOM 797 N N . HIS A 1 107 ? -18.408 -6.690 9.402 1.00 89.50 107 HIS A N 1
ATOM 798 C CA . HIS A 1 107 ? -18.487 -5.400 8.710 1.00 89.50 107 HIS A CA 1
ATOM 799 C C . HIS A 1 107 ? -17.107 -4.742 8.555 1.00 89.50 107 HIS A C 1
ATOM 801 O O . HIS A 1 107 ? -16.743 -4.302 7.462 1.00 89.50 107 HIS A O 1
ATOM 807 N N . ILE A 1 108 ? -16.301 -4.762 9.623 1.00 87.94 108 ILE A N 1
ATOM 808 C CA . ILE A 1 108 ? -14.921 -4.256 9.613 1.00 87.94 108 ILE A CA 1
ATOM 809 C C . ILE A 1 108 ? -14.086 -5.034 8.591 1.00 87.94 108 ILE A C 1
ATOM 811 O O . ILE A 1 108 ? -13.430 -4.433 7.740 1.00 87.94 108 ILE A O 1
ATOM 815 N N . THR A 1 109 ? -14.145 -6.369 8.618 1.00 88.12 109 THR A N 1
ATOM 816 C CA . THR A 1 109 ? -13.411 -7.194 7.653 1.00 88.12 109 THR A CA 1
ATOM 817 C C . THR A 1 109 ? -13.824 -6.888 6.216 1.00 88.12 109 THR A C 1
ATOM 819 O O . THR A 1 109 ? -12.952 -6.723 5.364 1.00 88.12 109 THR A O 1
ATOM 822 N N . THR A 1 110 ? -15.126 -6.765 5.934 1.00 90.56 110 THR A N 1
ATOM 823 C CA . THR A 1 110 ? -15.599 -6.449 4.580 1.00 90.56 110 THR A CA 1
ATOM 824 C C . THR A 1 110 ? -15.148 -5.070 4.118 1.00 90.56 110 THR A C 1
ATOM 826 O O . THR A 1 110 ? -14.704 -4.964 2.982 1.00 90.56 110 THR A O 1
ATOM 829 N N . GLN A 1 111 ? -15.163 -4.053 4.988 1.00 92.38 111 GLN A N 1
ATOM 830 C CA . GLN A 1 111 ? -14.725 -2.696 4.648 1.00 92.38 111 GLN A CA 1
ATOM 831 C C . GLN A 1 111 ? -13.239 -2.662 4.265 1.00 92.38 111 GLN A C 1
ATOM 833 O O . GLN A 1 111 ? -12.894 -2.207 3.173 1.00 92.38 111 GLN A O 1
ATOM 838 N N . PHE A 1 112 ? -12.367 -3.215 5.115 1.00 91.88 112 PHE A N 1
ATOM 839 C CA . PHE A 1 112 ? -10.924 -3.254 4.852 1.00 91.88 112 PHE A CA 1
ATOM 840 C C . PHE A 1 112 ? -10.574 -4.077 3.607 1.00 91.88 112 PHE A C 1
ATOM 842 O O . PHE A 1 112 ? -9.686 -3.695 2.840 1.00 91.88 112 PHE A O 1
ATOM 849 N N . LEU A 1 113 ? -11.274 -5.194 3.379 1.00 90.88 113 LEU A N 1
ATOM 850 C CA . LEU A 1 113 ? -11.092 -5.996 2.170 1.00 90.88 113 LEU A CA 1
ATOM 851 C C . LEU A 1 113 ? -11.538 -5.239 0.921 1.00 90.88 113 LEU A C 1
ATOM 853 O O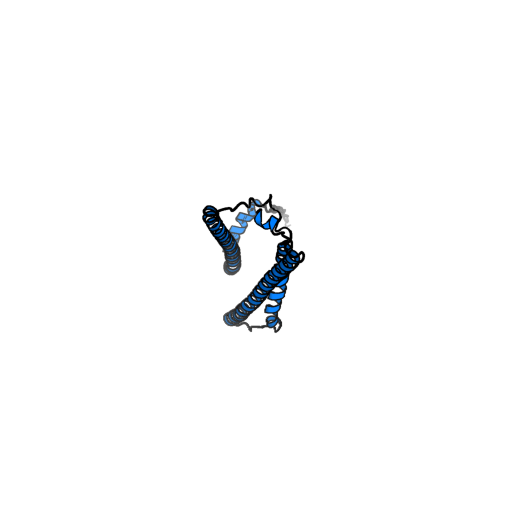 . LEU A 1 113 ? -10.811 -5.252 -0.071 1.00 90.88 113 LEU A O 1
ATOM 857 N N . THR A 1 114 ? -12.685 -4.555 0.965 1.00 92.56 114 THR A N 1
ATOM 858 C CA . THR A 1 114 ? -13.135 -3.732 -0.164 1.00 92.56 114 THR A CA 1
ATOM 859 C C . THR A 1 114 ? -12.176 -2.583 -0.447 1.00 92.56 114 THR A C 1
ATOM 861 O O . THR A 1 114 ? -11.866 -2.352 -1.607 1.00 92.56 114 THR A O 1
ATOM 864 N N . GLU A 1 115 ? -11.635 -1.921 0.575 1.00 93.75 115 GLU A N 1
ATOM 865 C CA . GLU A 1 115 ? -10.681 -0.817 0.414 1.00 93.75 115 GLU A CA 1
ATOM 866 C C . GLU A 1 115 ? -9.334 -1.291 -0.148 1.00 93.75 115 GLU A C 1
ATOM 868 O O . GLU A 1 115 ? -8.761 -0.686 -1.052 1.00 93.75 115 GLU A O 1
ATOM 873 N N . SER A 1 116 ? -8.848 -2.440 0.317 1.00 91.62 116 SER A N 1
ATOM 874 C CA . SER A 1 116 ? -7.606 -3.020 -0.202 1.00 91.62 116 SER A CA 1
ATOM 875 C C . SER A 1 116 ? -7.775 -3.533 -1.635 1.00 91.62 116 SER A C 1
ATOM 877 O O . SER A 1 116 ? -6.869 -3.394 -2.458 1.00 91.62 116 SER A O 1
ATOM 879 N N . ALA A 1 117 ? -8.947 -4.085 -1.966 1.00 91.25 117 ALA A N 1
ATOM 880 C CA . ALA A 1 117 ? -9.282 -4.495 -3.325 1.00 91.25 117 ALA A CA 1
ATOM 881 C C . ALA A 1 117 ? -9.407 -3.290 -4.270 1.00 91.25 117 ALA A C 1
ATOM 883 O O . ALA A 1 117 ? -8.861 -3.330 -5.373 1.00 91.25 117 ALA A O 1
ATOM 884 N N . THR A 1 118 ? -10.073 -2.207 -3.855 1.00 92.38 118 THR A N 1
ATOM 885 C CA . THR A 1 118 ? -10.194 -0.994 -4.679 1.00 92.38 118 THR A CA 1
ATOM 886 C C . THR A 1 118 ? -8.835 -0.341 -4.901 1.00 92.38 118 THR A C 1
ATOM 888 O O . THR A 1 118 ? -8.512 -0.011 -6.042 1.00 92.38 118 THR A O 1
ATOM 891 N N . LEU A 1 119 ? -7.996 -0.231 -3.866 1.00 91.31 119 LEU A N 1
ATOM 892 C CA . LEU A 1 119 ? -6.627 0.279 -3.993 1.00 91.31 119 LEU A CA 1
ATOM 893 C C . LEU A 1 119 ? -5.753 -0.614 -4.883 1.00 91.31 119 LEU A C 1
ATOM 895 O O . LEU A 1 119 ? -5.029 -0.098 -5.733 1.00 91.31 119 LEU A O 1
ATOM 899 N N . GLY A 1 120 ? -5.847 -1.938 -4.739 1.00 90.44 120 GLY A N 1
ATOM 900 C CA . GLY A 1 120 ? -5.132 -2.893 -5.588 1.00 90.44 120 GLY A CA 1
ATOM 901 C C . GLY A 1 120 ? -5.537 -2.787 -7.061 1.00 90.44 120 GLY A C 1
ATOM 902 O O . GLY A 1 120 ? -4.675 -2.705 -7.940 1.00 90.44 120 GLY A O 1
ATOM 903 N N . ALA A 1 121 ? -6.841 -2.714 -7.342 1.00 90.88 121 ALA A N 1
ATOM 904 C CA . ALA A 1 121 ? -7.364 -2.533 -8.696 1.00 90.88 121 ALA A CA 1
ATOM 905 C C . ALA A 1 121 ? -6.936 -1.193 -9.306 1.00 90.88 121 ALA A C 1
ATOM 907 O O . ALA A 1 121 ? -6.446 -1.156 -10.437 1.00 90.88 121 ALA A O 1
ATOM 908 N N . LEU A 1 122 ? -7.084 -0.097 -8.555 1.00 93.31 122 LEU A N 1
ATOM 909 C CA . LEU A 1 122 ? -6.678 1.237 -8.998 1.00 93.31 122 LEU A CA 1
ATOM 910 C C . LEU A 1 122 ? -5.170 1.305 -9.243 1.00 93.31 122 LEU A C 1
ATOM 912 O O . LEU A 1 122 ? -4.749 1.804 -10.284 1.00 93.31 122 LEU A O 1
ATOM 916 N N . GLY A 1 123 ? -4.357 0.748 -8.344 1.00 90.81 123 GLY A N 1
ATOM 917 C CA . GLY A 1 123 ? -2.906 0.677 -8.510 1.00 90.81 123 GLY A CA 1
ATOM 918 C C . GLY A 1 123 ? -2.504 -0.108 -9.758 1.00 90.81 123 GLY A C 1
ATOM 919 O O . GLY A 1 123 ? -1.659 0.348 -10.529 1.00 90.81 123 GLY A O 1
ATOM 920 N N .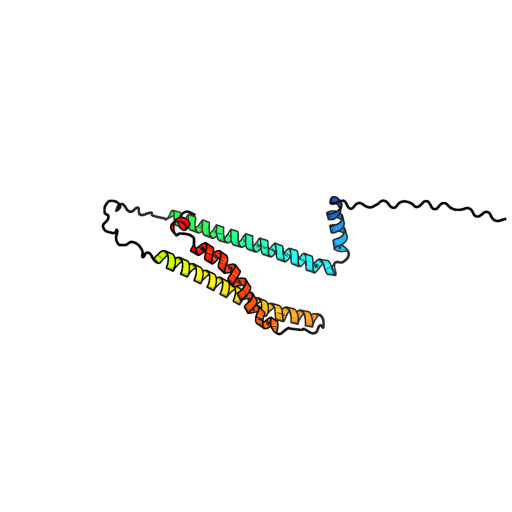 GLY A 1 124 ? -3.157 -1.244 -10.013 1.00 90.25 124 GLY A N 1
ATOM 921 C CA . GLY A 1 124 ? -2.946 -2.031 -11.226 1.00 90.25 124 GLY A CA 1
ATOM 922 C C . GLY A 1 124 ? -3.341 -1.284 -12.507 1.00 90.25 124 GLY A C 1
ATOM 923 O O . GLY A 1 124 ? -2.586 -1.292 -13.482 1.00 90.25 124 GLY A O 1
ATOM 924 N N . LEU A 1 125 ? -4.481 -0.586 -12.508 1.00 92.62 125 LEU A N 1
ATOM 925 C CA . LEU A 1 125 ? -4.939 0.221 -13.647 1.00 92.62 125 LEU A CA 1
ATOM 926 C C . LEU A 1 125 ? -4.009 1.403 -13.930 1.00 92.62 125 LEU A C 1
ATOM 928 O O . LEU A 1 125 ? -3.566 1.577 -15.067 1.00 92.62 125 LEU A O 1
ATOM 932 N N . VAL A 1 126 ? -3.680 2.190 -12.904 1.00 94.12 126 VAL A N 1
ATOM 933 C CA . VAL A 1 126 ? -2.790 3.354 -13.024 1.00 94.12 126 VAL A CA 1
ATOM 934 C C . VAL A 1 126 ? -1.387 2.909 -13.435 1.00 94.12 126 VAL A C 1
ATOM 936 O O . VAL A 1 126 ? -0.810 3.477 -14.361 1.00 94.12 126 VAL A O 1
ATOM 939 N N . GLY A 1 127 ? -0.863 1.848 -12.818 1.00 90.31 127 GLY A N 1
ATOM 940 C CA . GLY A 1 127 ? 0.447 1.290 -13.147 1.00 90.31 127 GLY A CA 1
ATOM 941 C C . GLY A 1 127 ? 0.535 0.812 -14.596 1.00 90.31 127 GLY A C 1
ATOM 942 O O . GLY A 1 127 ? 1.499 1.132 -15.288 1.00 90.31 127 GLY A O 1
ATOM 943 N N . THR A 1 128 ? -0.493 0.121 -15.094 1.00 90.44 128 THR A N 1
ATOM 944 C CA . THR A 1 128 ? -0.544 -0.318 -16.502 1.00 90.44 128 THR A CA 1
ATOM 945 C C . THR A 1 128 ? -0.647 0.871 -17.454 1.00 90.44 128 THR A C 1
ATOM 947 O O . THR A 1 128 ? 0.068 0.926 -18.456 1.00 90.44 128 THR A O 1
ATOM 950 N N . SER A 1 129 ? -1.497 1.844 -17.111 1.00 91.75 129 SER A N 1
ATOM 951 C CA . SER A 1 129 ? -1.747 3.042 -17.919 1.00 91.75 129 SER A CA 1
ATOM 952 C C . SER A 1 129 ? -0.516 3.938 -18.041 1.00 91.75 129 SER A C 1
ATOM 954 O O . SER A 1 129 ? -0.342 4.570 -19.073 1.00 91.75 129 SER A O 1
ATOM 956 N N . LEU A 1 130 ? 0.353 3.986 -17.028 1.00 92.62 130 LEU A N 1
ATOM 957 C CA . LEU A 1 130 ? 1.617 4.734 -17.080 1.00 92.62 130 LEU A CA 1
ATOM 958 C C . LEU A 1 130 ? 2.780 3.894 -17.631 1.00 92.62 130 LEU A C 1
ATOM 960 O O . LEU A 1 130 ? 3.646 4.409 -18.342 1.00 92.62 130 LEU A O 1
ATOM 964 N N . GLY A 1 131 ? 2.803 2.594 -17.331 1.00 89.19 131 GLY A N 1
ATOM 965 C CA . GLY A 1 131 ? 3.883 1.688 -17.715 1.00 89.19 131 GLY A CA 1
ATOM 966 C C . GLY A 1 131 ? 3.930 1.416 -19.216 1.00 89.19 131 GLY A C 1
ATOM 967 O O . GLY A 1 131 ? 4.998 1.520 -19.820 1.00 89.19 131 GLY A O 1
ATOM 968 N N . ALA A 1 132 ? 2.783 1.123 -19.840 1.00 89.25 132 ALA A N 1
ATOM 969 C CA . ALA A 1 132 ? 2.740 0.811 -21.269 1.00 89.25 132 ALA A CA 1
ATOM 970 C C . ALA A 1 132 ? 3.207 1.994 -22.149 1.00 89.25 132 ALA A C 1
ATOM 972 O O . ALA A 1 132 ? 4.102 1.786 -22.972 1.00 89.25 132 ALA A O 1
ATOM 973 N N . PRO A 1 133 ? 2.731 3.241 -21.948 1.00 91.00 133 PRO A N 1
ATOM 974 C CA . PRO A 1 133 ? 3.258 4.400 -22.667 1.00 91.00 133 PRO A CA 1
ATOM 975 C C . PRO A 1 133 ? 4.736 4.662 -22.397 1.00 91.00 133 PRO A C 1
ATOM 977 O O . PRO A 1 133 ? 5.450 5.037 -23.320 1.00 91.00 133 PRO A O 1
ATOM 980 N N . THR A 1 134 ? 5.222 4.436 -21.172 1.00 91.06 134 THR A N 1
ATOM 981 C CA . THR A 1 134 ? 6.652 4.590 -20.856 1.00 91.06 134 THR A CA 1
ATOM 982 C C . THR A 1 134 ? 7.512 3.641 -21.692 1.00 91.06 134 THR A C 1
ATOM 984 O O . THR A 1 134 ? 8.497 4.072 -22.290 1.00 91.06 134 THR A O 1
ATOM 987 N N . VAL A 1 135 ? 7.127 2.363 -21.792 1.00 89.19 135 VAL A N 1
ATOM 988 C CA . VAL A 1 135 ? 7.842 1.375 -22.621 1.00 89.19 135 VAL A CA 1
ATOM 989 C C . VAL A 1 135 ? 7.831 1.786 -24.093 1.00 89.19 135 VAL A C 1
ATOM 991 O O . VAL A 1 135 ? 8.873 1.745 -24.747 1.00 89.19 135 VAL A O 1
ATOM 994 N N . VAL A 1 136 ? 6.680 2.231 -24.603 1.00 89.31 136 VAL A N 1
ATOM 995 C CA . VAL A 1 136 ? 6.549 2.711 -25.987 1.00 89.31 136 VAL A CA 1
ATOM 996 C C . VAL A 1 136 ? 7.408 3.956 -26.226 1.00 89.31 136 VAL A C 1
ATOM 998 O O . VAL A 1 136 ? 8.143 4.009 -27.209 1.00 89.31 136 VAL A O 1
ATOM 1001 N N . GLY A 1 137 ? 7.376 4.933 -25.319 1.00 89.00 137 GLY A N 1
ATOM 1002 C CA . GLY A 1 137 ? 8.148 6.170 -25.427 1.00 89.00 137 GLY A CA 1
ATOM 1003 C C . GLY A 1 137 ? 9.656 5.923 -25.423 1.00 89.00 137 GLY A C 1
ATOM 1004 O O . GLY A 1 137 ? 10.375 6.498 -26.239 1.00 89.00 137 GLY A O 1
ATOM 1005 N N . VAL A 1 138 ? 10.135 5.015 -24.567 1.00 86.81 138 VAL A N 1
ATOM 1006 C CA . VAL A 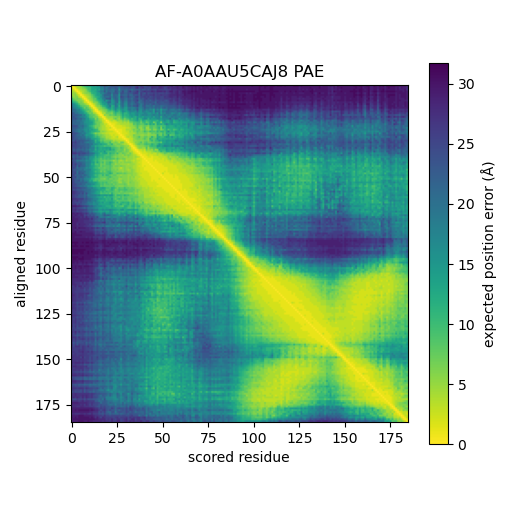1 138 ? 11.547 4.601 -24.559 1.00 86.81 138 VAL A CA 1
ATOM 1007 C C . VAL A 1 138 ? 11.912 3.871 -25.848 1.00 86.81 138 VAL A C 1
ATOM 1009 O O . VAL A 1 138 ? 12.977 4.135 -26.400 1.00 86.81 138 VAL A O 1
ATOM 1012 N N . ALA A 1 139 ? 11.051 2.982 -26.347 1.00 89.81 139 ALA A N 1
ATOM 1013 C CA . ALA A 1 139 ? 11.319 2.257 -27.584 1.00 89.81 139 ALA A CA 1
ATOM 1014 C C . ALA A 1 139 ? 11.465 3.216 -28.777 1.00 89.81 139 ALA A C 1
ATOM 1016 O O . ALA A 1 139 ? 12.455 3.136 -29.499 1.00 89.81 139 ALA A O 1
ATOM 1017 N N . ILE A 1 140 ? 10.557 4.189 -28.911 1.00 90.69 140 ILE A N 1
ATOM 1018 C CA . ILE A 1 140 ? 10.624 5.224 -29.955 1.00 90.69 140 ILE A CA 1
ATOM 1019 C C . ILE A 1 140 ? 11.901 6.062 -29.817 1.00 90.69 140 ILE A C 1
ATOM 1021 O O . ILE A 1 140 ? 12.616 6.252 -30.793 1.00 90.69 140 ILE A O 1
ATOM 1025 N N . ALA A 1 141 ? 12.239 6.517 -28.606 1.00 88.69 141 ALA A N 1
ATOM 1026 C CA . ALA A 1 141 ? 13.434 7.334 -28.368 1.00 88.69 141 ALA A CA 1
ATOM 1027 C C . ALA A 1 141 ? 14.764 6.602 -28.642 1.00 88.69 141 ALA A C 1
ATOM 1029 O O . ALA A 1 141 ? 15.825 7.229 -28.648 1.00 88.69 141 ALA A O 1
ATOM 1030 N N . ARG A 1 142 ? 14.730 5.274 -28.803 1.00 88.25 142 ARG A N 1
ATOM 1031 C CA . ARG A 1 142 ? 15.900 4.416 -29.036 1.00 88.25 142 ARG A CA 1
ATOM 1032 C C . ARG A 1 142 ? 15.857 3.694 -30.385 1.00 88.25 142 ARG A C 1
ATOM 1034 O O . ARG A 1 142 ? 16.698 2.822 -30.594 1.00 88.25 142 ARG A O 1
ATOM 1041 N N . ASP A 1 143 ? 14.901 4.032 -31.255 1.00 90.00 143 ASP A N 1
ATOM 1042 C CA . ASP A 1 143 ? 14.637 3.344 -32.529 1.00 90.00 143 ASP A CA 1
ATOM 1043 C C . ASP A 1 143 ? 14.442 1.821 -32.366 1.00 90.00 143 ASP A C 1
ATOM 1045 O O . ASP A 1 143 ? 14.821 1.012 -33.214 1.00 90.00 143 ASP A O 1
ATOM 1049 N N . TRP A 1 144 ? 13.864 1.402 -31.239 1.00 90.94 144 TRP A N 1
ATOM 1050 C CA . TRP A 1 144 ? 13.518 0.010 -30.960 1.00 90.94 144 TRP A CA 1
ATOM 1051 C C . TRP A 1 144 ? 12.064 -0.266 -31.327 1.00 90.94 144 TRP A C 1
ATOM 1053 O O . TRP A 1 144 ? 11.192 0.585 -31.170 1.00 90.94 144 TRP A O 1
ATOM 1063 N N . THR A 1 145 ? 11.771 -1.493 -31.754 1.00 84.31 145 THR A N 1
ATOM 1064 C CA . THR A 1 145 ? 10.394 -1.948 -31.969 1.00 84.31 145 THR A CA 1
ATOM 1065 C C . THR A 1 145 ? 9.747 -2.310 -30.625 1.00 84.31 145 THR A C 1
ATOM 1067 O O . THR A 1 145 ? 10.193 -3.276 -29.995 1.00 84.31 145 THR A O 1
ATOM 1070 N N . PRO A 1 146 ? 8.712 -1.586 -30.156 1.00 84.62 146 PRO A N 1
ATOM 1071 C CA . PRO A 1 146 ? 8.035 -1.918 -28.909 1.00 84.62 146 PRO A CA 1
ATOM 1072 C C . PRO A 1 146 ? 7.255 -3.228 -29.055 1.00 84.62 146 PRO A C 1
ATOM 1074 O O . PRO A 1 146 ? 6.342 -3.338 -29.870 1.00 84.62 146 PRO A O 1
ATOM 1077 N N . VAL A 1 147 ? 7.597 -4.217 -28.232 1.00 87.38 147 VAL A N 1
ATOM 1078 C CA . VAL A 1 147 ? 6.870 -5.488 -28.141 1.00 87.38 147 VAL A CA 1
ATOM 1079 C C . VAL A 1 147 ? 6.040 -5.467 -26.862 1.00 87.38 147 VAL A C 1
ATOM 1081 O O . VAL A 1 147 ? 6.553 -5.717 -25.774 1.00 87.38 147 VAL A O 1
ATOM 1084 N N . ILE A 1 148 ? 4.752 -5.141 -26.985 1.00 83.69 148 ILE A N 1
ATOM 1085 C CA . ILE A 1 148 ? 3.790 -5.234 -25.880 1.00 83.69 148 ILE A CA 1
ATOM 1086 C C . ILE A 1 148 ? 3.132 -6.611 -25.948 1.00 83.69 148 ILE A C 1
ATOM 1088 O O . ILE A 1 148 ? 2.519 -6.973 -26.952 1.00 83.69 148 ILE A O 1
ATOM 1092 N N . HIS A 1 149 ? 3.272 -7.398 -24.886 1.00 85.56 149 HIS A N 1
ATOM 1093 C CA . HIS A 1 149 ? 2.684 -8.730 -24.819 1.00 85.56 149 HIS A CA 1
ATOM 1094 C C . HIS A 1 149 ? 1.216 -8.658 -24.367 1.00 85.56 149 HIS A C 1
ATOM 1096 O O . HIS A 1 149 ? 0.861 -7.831 -23.530 1.00 85.56 149 HIS A O 1
ATOM 1102 N N . SER A 1 150 ? 0.353 -9.550 -24.868 1.00 85.88 150 SER A N 1
ATOM 1103 C CA . SER A 1 150 ? -1.086 -9.548 -24.531 1.00 85.88 150 SER A CA 1
ATOM 1104 C C . SER A 1 150 ? -1.349 -9.670 -23.021 1.00 85.88 150 SER A C 1
ATOM 1106 O O . SER A 1 150 ? -2.317 -9.105 -22.511 1.00 85.88 150 SER A O 1
ATOM 1108 N N . MET A 1 151 ? -0.440 -10.309 -22.274 1.00 82.75 151 MET A N 1
ATOM 1109 C CA . MET A 1 151 ? -0.556 -10.433 -20.818 1.00 82.75 151 MET A CA 1
ATOM 1110 C C . MET A 1 151 ? -0.532 -9.095 -20.066 1.00 82.75 151 MET A C 1
ATOM 1112 O O . MET A 1 151 ? -1.014 -9.047 -18.936 1.00 82.75 151 MET A O 1
ATOM 1116 N N . THR A 1 152 ? -0.082 -7.992 -20.672 1.00 83.25 152 THR A N 1
ATOM 1117 C CA . THR A 1 152 ? -0.161 -6.654 -20.057 1.00 83.25 152 THR A CA 1
ATOM 1118 C C . THR A 1 152 ? -1.607 -6.231 -19.744 1.00 83.25 152 THR A C 1
ATOM 1120 O O . THR A 1 152 ? -1.833 -5.452 -18.820 1.00 83.25 152 THR A O 1
ATOM 1123 N N . VAL A 1 153 ? -2.611 -6.800 -20.420 1.00 84.12 153 VAL A N 1
ATOM 1124 C CA . VAL A 1 153 ? -4.035 -6.565 -20.104 1.00 84.12 153 VAL A CA 1
ATOM 1125 C C . VAL A 1 153 ? -4.437 -7.175 -18.752 1.00 84.12 153 VAL A C 1
ATOM 1127 O O . VAL A 1 153 ? -5.360 -6.689 -18.107 1.00 84.12 153 VAL A O 1
ATOM 1130 N N . THR A 1 154 ? -3.725 -8.204 -18.280 1.00 86.69 154 THR A N 1
ATOM 1131 C CA . THR A 1 154 ? -4.013 -8.876 -16.996 1.00 86.69 154 THR A CA 1
ATOM 1132 C C . THR A 1 154 ? -3.371 -8.191 -15.787 1.00 86.69 154 THR A C 1
ATOM 1134 O O . THR A 1 154 ? -3.683 -8.524 -14.648 1.00 86.69 154 THR A O 1
ATOM 1137 N N . THR A 1 155 ? -2.512 -7.194 -15.998 1.00 86.25 155 THR A N 1
ATOM 1138 C CA . THR A 1 155 ? -1.782 -6.495 -14.926 1.00 86.25 155 THR A CA 1
ATOM 1139 C C . THR A 1 155 ? -2.688 -5.840 -13.864 1.00 86.25 155 THR A C 1
ATOM 1141 O O . THR A 1 155 ? -2.355 -5.920 -12.681 1.00 86.25 155 THR A O 1
ATOM 1144 N N . PRO A 1 156 ? -3.872 -5.280 -14.192 1.00 87.06 156 PRO A N 1
ATOM 1145 C CA . PRO A 1 156 ? -4.841 -4.857 -13.179 1.00 87.06 156 PRO A CA 1
ATOM 1146 C C . PRO A 1 156 ? -5.308 -5.992 -12.254 1.00 87.06 156 PRO A C 1
ATOM 1148 O O . PRO A 1 156 ? -5.488 -5.779 -11.056 1.00 87.06 156 PRO A O 1
ATOM 1151 N N . ALA A 1 157 ? -5.435 -7.217 -12.776 1.00 89.19 157 ALA A N 1
ATOM 1152 C CA . ALA A 1 157 ? -5.763 -8.392 -11.969 1.00 89.19 157 ALA A CA 1
ATOM 1153 C C . ALA A 1 157 ? -4.610 -8.785 -11.031 1.00 89.19 157 ALA A C 1
ATOM 1155 O O . ALA A 1 157 ? -4.859 -9.252 -9.923 1.00 89.19 157 ALA A O 1
ATOM 1156 N N . ILE A 1 158 ? -3.357 -8.528 -11.423 1.00 89.44 158 ILE A N 1
ATOM 1157 C CA . ILE A 1 158 ? -2.199 -8.677 -10.528 1.00 89.44 158 ILE A CA 1
ATOM 1158 C C . ILE A 1 158 ? -2.295 -7.674 -9.370 1.00 89.44 158 ILE A C 1
ATOM 1160 O O . ILE A 1 158 ? -2.033 -8.046 -8.232 1.00 89.44 158 ILE A O 1
ATOM 1164 N N . GLY A 1 159 ? -2.735 -6.438 -9.627 1.00 87.56 159 GLY A N 1
ATOM 1165 C CA . GLY A 1 159 ? -2.992 -5.442 -8.579 1.00 87.56 159 GLY A CA 1
ATOM 1166 C C . GLY A 1 159 ? -4.049 -5.891 -7.561 1.00 87.56 159 GLY A C 1
ATOM 1167 O O . GLY A 1 159 ? -3.867 -5.726 -6.357 1.00 87.56 159 GLY A O 1
ATOM 1168 N N . LEU A 1 160 ? -5.123 -6.541 -8.017 1.00 87.81 160 LEU A N 1
ATOM 1169 C CA . LEU A 1 160 ? -6.095 -7.192 -7.128 1.00 87.81 160 LEU A CA 1
ATOM 1170 C C . LEU A 1 160 ? -5.473 -8.354 -6.343 1.00 87.81 160 LEU A C 1
ATOM 1172 O O . LEU A 1 160 ? -5.685 -8.473 -5.135 1.00 87.81 160 LEU A O 1
ATOM 1176 N N . ALA A 1 161 ? -4.689 -9.193 -7.021 1.00 90.69 161 ALA A N 1
ATOM 1177 C CA . ALA A 1 161 ? -4.029 -10.343 -6.415 1.00 90.69 161 ALA A CA 1
ATOM 1178 C C . ALA A 1 161 ? -2.992 -9.946 -5.354 1.00 90.69 161 ALA A C 1
ATOM 1180 O O . ALA A 1 161 ? -2.777 -10.708 -4.416 1.00 90.69 161 ALA A O 1
ATOM 1181 N N . THR A 1 162 ? -2.367 -8.771 -5.464 1.00 88.06 162 THR A N 1
ATOM 1182 C CA . THR A 1 162 ? -1.443 -8.244 -4.447 1.00 88.06 162 THR A CA 1
ATOM 1183 C C . THR A 1 162 ? -2.157 -7.431 -3.366 1.00 88.06 162 THR A C 1
ATOM 1185 O O . THR A 1 162 ? -1.763 -7.502 -2.201 1.00 88.06 162 THR A O 1
ATOM 1188 N N . GLY A 1 163 ? -3.230 -6.712 -3.708 1.00 87.88 163 GLY A N 1
ATOM 1189 C CA . GLY A 1 163 ? -4.015 -5.910 -2.764 1.00 87.88 163 GLY A CA 1
ATOM 1190 C C . GLY A 1 163 ? -4.820 -6.746 -1.764 1.00 87.88 163 GLY A C 1
ATOM 1191 O O . GLY A 1 163 ? -4.842 -6.435 -0.574 1.00 87.88 163 GLY A O 1
ATOM 1192 N N . LEU A 1 164 ? -5.439 -7.845 -2.209 1.00 88.94 164 LEU A N 1
ATOM 1193 C CA . LEU A 1 164 ? -6.277 -8.686 -1.344 1.00 88.94 164 LEU A CA 1
ATOM 1194 C C . LEU A 1 164 ? -5.504 -9.339 -0.180 1.00 88.94 164 LEU A C 1
ATOM 1196 O O . LEU A 1 164 ? -5.949 -9.198 0.960 1.00 88.94 164 LEU A O 1
ATOM 1200 N N . PRO A 1 165 ? -4.345 -9.999 -0.388 1.00 90.62 165 PRO A N 1
ATOM 1201 C CA . PRO A 1 165 ? -3.562 -10.561 0.713 1.00 90.62 165 PRO A CA 1
ATOM 1202 C C . PRO A 1 165 ? -3.028 -9.486 1.662 1.00 90.62 165 PRO A C 1
ATOM 1204 O O . PRO A 1 165 ? -3.023 -9.691 2.876 1.00 90.62 165 PRO A O 1
ATOM 1207 N N . ALA A 1 166 ? -2.617 -8.333 1.118 1.00 87.12 166 ALA A N 1
ATOM 1208 C CA . ALA A 1 166 ? -2.130 -7.206 1.907 1.00 87.12 166 ALA A CA 1
ATOM 1209 C C . ALA A 1 166 ? -3.215 -6.647 2.845 1.00 87.12 166 ALA A C 1
ATOM 1211 O O . ALA A 1 166 ? -2.909 -6.284 3.979 1.00 87.12 166 ALA A O 1
ATOM 1212 N N . GLY A 1 167 ? -4.476 -6.638 2.401 1.00 87.38 167 GLY A N 1
ATOM 1213 C CA . GLY A 1 167 ? -5.632 -6.236 3.206 1.00 87.38 167 GLY A CA 1
ATOM 1214 C C . GLY A 1 167 ? -6.163 -7.310 4.154 1.00 87.38 167 GLY A C 1
ATOM 1215 O O . GLY A 1 167 ? -6.688 -6.994 5.221 1.00 87.38 167 GLY A O 1
ATOM 1216 N N . LEU A 1 168 ? -6.011 -8.588 3.802 1.00 90.19 168 LEU A N 1
ATOM 1217 C CA . LEU A 1 168 ? -6.601 -9.700 4.549 1.00 90.19 168 LEU A CA 1
ATOM 1218 C C . LEU A 1 168 ? -6.018 -9.836 5.960 1.00 90.19 168 LEU A C 1
ATOM 1220 O O . LEU A 1 168 ? -6.765 -10.025 6.920 1.00 90.19 168 LEU A O 1
ATOM 1224 N N . TYR A 1 169 ? -4.696 -9.706 6.101 1.00 89.50 169 TYR A N 1
ATOM 1225 C CA . TYR A 1 169 ? -4.032 -9.783 7.404 1.00 89.50 169 TYR A CA 1
ATOM 1226 C C . TYR A 1 169 ? -4.483 -8.679 8.386 1.00 89.50 169 TYR A C 1
ATOM 1228 O O . TYR A 1 169 ? -4.934 -9.019 9.486 1.00 89.50 169 TYR A O 1
ATOM 1236 N N . PRO A 1 170 ? -4.421 -7.375 8.042 1.00 86.56 170 PRO A N 1
ATOM 1237 C CA . PRO A 1 170 ? -4.905 -6.326 8.932 1.00 86.56 170 PRO A CA 1
ATOM 1238 C C . PRO A 1 170 ? -6.420 -6.406 9.163 1.00 86.56 170 PRO A C 1
ATOM 1240 O O . PRO A 1 170 ? -6.845 -6.184 10.293 1.00 86.56 170 PRO A O 1
ATOM 1243 N N . ALA A 1 171 ? -7.225 -6.796 8.166 1.00 89.06 171 ALA A N 1
ATOM 1244 C CA . ALA A 1 171 ? -8.674 -6.970 8.323 1.00 89.06 171 ALA A CA 1
ATOM 1245 C C . ALA A 1 171 ? -9.023 -8.064 9.346 1.00 89.06 171 ALA A C 1
ATOM 1247 O O . ALA A 1 171 ? -9.882 -7.873 10.212 1.00 89.06 171 ALA A O 1
ATOM 1248 N N . TRP A 1 172 ? -8.323 -9.199 9.283 1.00 87.56 172 TRP A N 1
ATOM 1249 C CA . TRP A 1 172 ? -8.463 -10.277 10.260 1.00 87.56 172 TRP A CA 1
ATOM 1250 C C . TRP A 1 172 ? -8.023 -9.827 11.652 1.00 87.56 172 TRP A C 1
ATOM 1252 O O . TRP A 1 172 ? -8.729 -10.062 12.634 1.00 87.56 172 TRP A O 1
ATOM 1262 N N . ARG A 1 173 ? -6.895 -9.115 11.740 1.00 87.12 173 ARG A N 1
ATOM 1263 C CA . ARG A 1 173 ? -6.391 -8.578 13.007 1.00 87.12 173 ARG A CA 1
ATOM 1264 C C . ARG A 1 173 ? -7.362 -7.572 13.632 1.00 87.12 173 ARG A C 1
ATOM 1266 O O . ARG A 1 173 ? -7.603 -7.654 14.830 1.00 87.12 173 ARG A O 1
ATOM 1273 N N . ALA A 1 174 ? -7.933 -6.663 12.843 1.00 85.44 174 ALA A N 1
ATOM 1274 C CA . ALA A 1 174 ? -8.871 -5.641 13.309 1.00 85.44 174 ALA A CA 1
ATOM 1275 C C . ALA A 1 174 ? -10.192 -6.245 13.808 1.00 85.44 174 ALA A C 1
ATOM 1277 O O . ALA A 1 174 ? -10.715 -5.812 14.829 1.00 85.44 174 ALA A O 1
ATOM 1278 N N . SER A 1 175 ? -10.691 -7.293 13.144 1.00 86.50 175 SER A N 1
ATOM 1279 C CA . SER A 1 175 ? -11.938 -7.972 13.536 1.00 86.50 175 SER A CA 1
ATOM 1280 C C . SER A 1 175 ? -11.884 -8.681 14.895 1.00 86.50 175 SER A C 1
ATOM 1282 O O . SER A 1 175 ? -12.922 -9.064 15.423 1.00 86.50 175 SER A O 1
ATOM 1284 N N . ARG A 1 176 ? -10.681 -8.871 15.454 1.00 83.81 176 ARG A N 1
ATOM 1285 C CA . ARG A 1 176 ? -10.440 -9.598 16.710 1.00 83.81 176 ARG A CA 1
ATOM 1286 C C . ARG A 1 176 ? -10.203 -8.695 17.920 1.00 83.81 176 ARG A C 1
ATOM 1288 O O . ARG A 1 176 ? -10.010 -9.216 19.012 1.00 83.81 176 ARG A O 1
ATOM 1295 N N . ILE A 1 177 ? -10.164 -7.376 17.740 1.00 82.06 177 ILE A N 1
ATOM 1296 C CA . ILE A 1 177 ? -9.958 -6.430 18.843 1.00 82.06 177 ILE A CA 1
ATOM 1297 C C . ILE A 1 177 ? -11.320 -6.136 19.471 1.00 82.06 177 ILE A C 1
ATOM 1299 O O . ILE A 1 177 ? -12.223 -5.663 18.777 1.00 82.06 177 ILE A O 1
ATOM 1303 N N . THR A 1 178 ? -11.481 -6.408 20.769 1.00 76.88 178 THR A N 1
ATOM 1304 C CA . THR A 1 178 ? -12.737 -6.083 21.451 1.00 76.88 178 THR A CA 1
ATOM 1305 C C . THR A 1 178 ? -12.860 -4.562 21.655 1.00 76.88 178 THR A C 1
ATOM 1307 O O . THR A 1 178 ? -11.851 -3.852 21.751 1.00 76.88 178 THR A O 1
ATOM 1310 N N . PRO A 1 179 ? -14.087 -4.016 21.731 1.00 66.94 179 PRO A N 1
ATOM 1311 C CA . PRO A 1 179 ? -14.301 -2.575 21.877 1.00 66.94 179 PRO A CA 1
ATOM 1312 C C . PRO A 1 179 ? -13.662 -1.994 23.144 1.00 66.94 179 PRO A C 1
ATOM 1314 O O . PRO A 1 179 ? -13.179 -0.864 23.126 1.00 66.94 179 PRO A O 1
ATOM 1317 N N . VAL A 1 180 ? -13.632 -2.774 24.229 1.00 73.31 180 VAL A N 1
ATOM 1318 C CA . VAL A 1 180 ? -13.062 -2.345 25.511 1.00 73.31 180 VAL A CA 1
ATOM 1319 C C . VAL A 1 180 ? -11.535 -2.248 25.453 1.00 73.31 180 VAL A C 1
ATOM 1321 O O . VAL A 1 180 ? -10.963 -1.319 26.022 1.00 73.31 180 VAL A O 1
ATOM 1324 N N . GLU A 1 181 ? -10.865 -3.133 24.705 1.00 70.69 181 GLU A N 1
ATOM 1325 C CA . GLU A 1 181 ? -9.426 -3.005 24.447 1.00 70.69 181 GLU A CA 1
ATOM 1326 C C . GLU A 1 181 ? -9.098 -1.823 23.525 1.00 70.69 181 GLU A C 1
ATOM 1328 O O . GLU A 1 181 ? -8.043 -1.210 23.685 1.00 70.69 181 GLU A O 1
ATOM 1333 N N . ALA A 1 182 ? -9.985 -1.478 22.585 1.00 67.62 182 ALA A N 1
ATOM 1334 C CA . ALA A 1 182 ? -9.776 -0.357 21.666 1.00 67.62 182 ALA A CA 1
ATOM 1335 C C . ALA A 1 182 ? -9.824 1.019 22.357 1.00 67.62 182 ALA A C 1
ATOM 1337 O O . ALA A 1 182 ? -9.173 1.941 21.883 1.00 67.62 182 ALA A O 1
ATOM 1338 N N . LEU A 1 183 ? -10.562 1.150 23.467 1.00 60.16 183 LEU A N 1
ATOM 1339 C CA . LEU A 1 183 ? -10.682 2.393 24.249 1.00 60.16 183 LEU A CA 1
ATOM 1340 C C . LEU A 1 183 ? -9.594 2.562 25.323 1.00 60.16 183 LEU A C 1
ATOM 1342 O O . LEU A 1 183 ? -9.448 3.641 25.887 1.00 60.16 183 LEU A O 1
ATOM 1346 N N . ARG A 1 184 ? -8.846 1.499 25.647 1.00 63.84 184 ARG A N 1
ATOM 1347 C CA . ARG A 1 184 ? -7.774 1.523 26.662 1.00 63.84 184 ARG A CA 1
ATOM 1348 C C . ARG A 1 184 ? -6.399 1.921 26.112 1.00 63.84 184 ARG A C 1
ATOM 1350 O O . ARG A 1 184 ? -5.430 1.911 26.872 1.00 63.84 184 ARG A O 1
ATOM 1357 N N . ARG A 1 185 ? -6.295 2.207 24.816 1.00 54.56 185 ARG A N 1
ATOM 1358 C CA . ARG A 1 185 ? -5.070 2.638 24.130 1.00 54.56 185 ARG A CA 1
ATOM 1359 C C . ARG A 1 185 ? -5.228 4.051 23.612 1.00 54.56 185 ARG A C 1
ATOM 1361 O O . ARG A 1 185 ? -4.199 4.754 23.649 1.00 54.56 185 ARG A O 1
#

Solvent-accessible surface area (backbone atoms only — not comparable to full-atom values): 11037 Å² total; per-residue (Å²): 141,84,85,83,79,81,76,80,78,77,80,75,78,76,80,81,84,75,85,50,83,82,49,51,65,59,54,52,62,68,54,56,73,79,55,53,90,68,50,53,66,56,52,51,49,52,52,51,53,52,49,52,52,51,48,52,54,51,51,52,52,51,54,49,53,54,52,52,56,52,49,58,62,52,58,75,71,64,80,83,83,79,79,78,55,86,85,56,82,83,63,76,84,72,65,75,63,90,58,53,66,60,56,50,25,51,50,51,27,50,51,40,36,51,52,24,32,51,51,13,33,49,50,15,46,54,48,45,66,53,47,54,56,49,52,43,53,52,19,60,78,65,79,43,84,68,83,83,59,80,68,64,76,50,41,29,58,50,20,30,65,54,17,40,63,66,20,45,57,58,19,56,56,57,42,70,60,52,74,72,65,66,72,77,110

pLDDT: mean 80.59, std 11.6, range [44.56, 96.75]